Protein AF-A0A251S9E5-F1 (afdb_monomer_lite)

pLDDT: mean 74.68, std 18.47, range [28.56, 95.25]

InterPro domains:
  IPR004320 Protein BPS1, chloroplastic [PF03087] (1-185)

Structure (mmCIF, N/CA/C/O backbone):
data_AF-A0A251S9E5-F1
#
_entry.id   AF-A0A251S9E5-F1
#
loop_
_atom_site.group_PDB
_atom_site.id
_atom_site.type_symbol
_atom_site.label_atom_id
_atom_site.label_alt_id
_atom_site.label_comp_id
_atom_site.label_asym_id
_atom_site.label_entity_id
_atom_site.label_seq_id
_atom_site.pdbx_PDB_ins_code
_atom_site.Cartn_x
_atom_site.Cartn_y
_atom_site.Cartn_z
_atom_site.occupancy
_atom_site.B_iso_or_equiv
_atom_site.auth_seq_id
_atom_site.auth_comp_id
_atom_site.auth_asym_id
_atom_site.auth_atom_id
_atom_site.pdbx_PDB_model_num
ATOM 1 N N . MET A 1 1 ? -4.988 0.401 -6.131 1.00 86.69 1 MET A N 1
ATOM 2 C CA . MET A 1 1 ? -3.525 0.151 -6.129 1.00 86.69 1 MET A CA 1
ATOM 3 C C . MET A 1 1 ? -3.203 -1.125 -6.881 1.00 86.69 1 MET A C 1
ATOM 5 O O . MET A 1 1 ? -2.405 -1.043 -7.803 1.00 86.69 1 MET A O 1
ATOM 9 N N . LYS A 1 2 ? -3.894 -2.227 -6.557 1.00 90.69 2 LYS A N 1
ATOM 10 C CA . LYS A 1 2 ? -3.850 -3.520 -7.254 1.00 90.69 2 LYS A CA 1
ATOM 11 C C . LYS A 1 2 ? -3.784 -3.408 -8.780 1.00 90.69 2 LYS A C 1
ATOM 13 O O . LYS A 1 2 ? -2.836 -3.874 -9.394 1.00 90.69 2 LYS A O 1
ATOM 18 N N . GLU A 1 3 ? -4.720 -2.673 -9.378 1.00 94.00 3 GLU A N 1
ATOM 19 C CA . GLU A 1 3 ? -4.767 -2.510 -10.836 1.00 94.00 3 GLU A CA 1
ATOM 20 C C . GLU A 1 3 ? -3.492 -1.877 -11.422 1.00 94.00 3 GLU A C 1
ATOM 22 O O . GLU A 1 3 ? -2.889 -2.425 -12.338 1.00 94.00 3 GLU A O 1
ATOM 27 N N . ASN A 1 4 ? -2.997 -0.781 -10.834 1.00 93.44 4 ASN A N 1
ATOM 28 C CA . ASN A 1 4 ? -1.747 -0.150 -11.279 1.00 93.44 4 ASN A CA 1
ATOM 29 C C . ASN A 1 4 ? -0.529 -1.077 -11.116 1.00 93.44 4 ASN A C 1
ATOM 31 O O . ASN A 1 4 ? 0.386 -1.027 -11.934 1.00 93.44 4 ASN A O 1
ATOM 35 N N . VAL A 1 5 ? -0.515 -1.920 -10.075 1.00 93.38 5 VAL A N 1
ATOM 36 C CA . VAL A 1 5 ? 0.529 -2.937 -9.865 1.00 93.38 5 VAL A CA 1
ATOM 37 C C . VAL A 1 5 ? 0.469 -3.990 -10.974 1.00 93.38 5 VAL A C 1
ATOM 39 O O . VAL A 1 5 ? 1.489 -4.259 -11.606 1.00 93.38 5 VAL A O 1
ATOM 42 N N . LYS A 1 6 ? -0.716 -4.532 -11.278 1.00 94.81 6 LYS A N 1
ATOM 43 C CA . LYS A 1 6 ? -0.910 -5.554 -12.320 1.00 94.81 6 LYS A CA 1
ATOM 44 C C . LYS A 1 6 ? -0.603 -5.044 -13.724 1.00 94.81 6 LYS A C 1
ATOM 46 O O . LYS A 1 6 ? 0.053 -5.743 -14.497 1.00 94.81 6 LYS A O 1
ATOM 51 N N . ILE A 1 7 ? -1.018 -3.819 -14.045 1.00 95.25 7 ILE A N 1
ATOM 52 C CA . ILE A 1 7 ? -0.707 -3.176 -15.328 1.00 95.25 7 ILE A CA 1
ATOM 53 C C . ILE A 1 7 ? 0.812 -3.045 -15.499 1.00 95.25 7 ILE A C 1
ATOM 55 O O . ILE A 1 7 ? 1.350 -3.445 -16.535 1.00 95.25 7 ILE A O 1
ATOM 59 N N . LEU A 1 8 ? 1.516 -2.550 -14.474 1.00 94.81 8 LEU A N 1
ATOM 60 C CA . LEU A 1 8 ? 2.970 -2.407 -14.518 1.00 94.81 8 LEU A CA 1
ATOM 61 C C . LEU A 1 8 ? 3.675 -3.769 -14.617 1.00 94.81 8 LEU A C 1
ATOM 63 O O . LEU A 1 8 ? 4.554 -3.939 -15.459 1.00 94.81 8 LEU A O 1
ATOM 67 N N . GLN A 1 9 ? 3.259 -4.762 -13.824 1.00 94.38 9 GLN A N 1
ATOM 68 C CA . GLN A 1 9 ? 3.789 -6.127 -13.919 1.00 94.38 9 GLN A CA 1
ATOM 69 C C . GLN A 1 9 ? 3.610 -6.714 -15.325 1.00 94.38 9 GLN A C 1
ATOM 71 O O . GLN A 1 9 ? 4.539 -7.306 -15.871 1.00 94.38 9 GLN A O 1
ATOM 76 N N . SER A 1 10 ? 2.426 -6.554 -15.922 1.00 93.31 10 SER A N 1
ATOM 77 C CA . SER A 1 10 ? 2.123 -7.051 -17.267 1.00 93.31 10 SER A CA 1
ATOM 78 C C . SER A 1 10 ? 3.006 -6.400 -18.331 1.00 93.31 10 SER A C 1
ATOM 80 O O . SER A 1 10 ? 3.480 -7.086 -19.238 1.00 93.31 10 SER A O 1
ATOM 82 N N . ALA A 1 11 ? 3.255 -5.093 -18.220 1.00 92.81 11 ALA A N 1
ATOM 83 C CA . ALA A 1 11 ? 4.129 -4.370 -19.139 1.00 92.81 11 ALA A CA 1
ATOM 84 C C . ALA A 1 11 ? 5.587 -4.843 -19.039 1.00 92.81 11 ALA A C 1
ATOM 86 O O . ALA A 1 11 ? 6.207 -5.121 -20.065 1.00 92.81 11 ALA A O 1
ATOM 87 N N . LEU A 1 12 ? 6.098 -5.003 -17.813 1.00 92.06 12 LEU A N 1
ATOM 88 C CA . LEU A 1 12 ? 7.460 -5.476 -17.559 1.00 92.06 12 LEU A CA 1
ATOM 89 C C . LEU A 1 12 ? 7.655 -6.942 -17.994 1.00 92.06 12 LEU A C 1
ATOM 91 O O . LEU A 1 12 ? 8.654 -7.257 -18.633 1.00 92.06 12 LEU A O 1
ATOM 95 N N . ARG A 1 13 ? 6.693 -7.841 -17.721 1.00 91.31 13 ARG A N 1
ATOM 96 C CA . ARG A 1 13 ? 6.778 -9.266 -18.113 1.00 91.31 13 ARG A CA 1
ATOM 97 C C . ARG A 1 13 ? 6.760 -9.476 -19.621 1.00 91.31 13 ARG A C 1
ATOM 99 O O . ARG A 1 13 ? 7.468 -10.342 -20.120 1.00 91.31 13 ARG A O 1
ATOM 106 N N . ARG A 1 14 ? 5.936 -8.714 -20.346 1.00 89.38 14 ARG A N 1
ATOM 107 C CA . ARG A 1 14 ? 5.787 -8.874 -21.799 1.00 89.38 14 ARG A CA 1
ATOM 108 C C . ARG A 1 14 ? 6.954 -8.303 -22.599 1.00 89.38 14 ARG A C 1
ATOM 110 O O . ARG A 1 14 ? 6.922 -8.444 -23.815 1.00 89.38 14 ARG A O 1
ATOM 117 N N . LYS A 1 15 ? 7.929 -7.647 -21.948 1.00 80.25 15 LYS A N 1
ATOM 118 C CA . LYS A 1 15 ? 8.974 -6.860 -22.624 1.00 80.25 15 LYS A CA 1
ATOM 119 C C . LYS A 1 15 ? 8.349 -6.017 -23.742 1.00 80.25 15 LYS A C 1
ATOM 121 O O . LYS A 1 15 ? 8.767 -6.076 -24.895 1.00 80.25 15 LYS A O 1
ATOM 126 N N . ALA A 1 16 ? 7.253 -5.322 -23.404 1.00 74.62 16 ALA A N 1
ATOM 127 C CA . ALA A 1 16 ? 6.583 -4.435 -24.348 1.00 74.62 16 ALA A CA 1
ATOM 128 C C . ALA A 1 16 ? 7.591 -3.402 -24.871 1.00 74.62 16 ALA A C 1
ATOM 130 O O . ALA A 1 16 ? 8.632 -3.201 -24.249 1.00 74.62 16 ALA A O 1
ATOM 131 N N . SER A 1 17 ? 7.281 -2.732 -25.984 1.00 78.31 17 SER A N 1
ATOM 132 C CA . SER A 1 17 ? 8.174 -1.696 -26.511 1.00 78.31 17 SER A CA 1
ATOM 133 C C . SER A 1 17 ? 8.601 -0.723 -25.408 1.00 78.31 17 SER A C 1
ATOM 135 O O . SER A 1 17 ? 7.775 -0.371 -24.556 1.00 78.31 17 SER A O 1
ATOM 137 N N . ASP A 1 18 ? 9.858 -0.274 -25.442 1.00 79.81 18 ASP A N 1
ATOM 138 C CA . ASP A 1 18 ? 10.439 0.613 -24.422 1.00 79.81 18 ASP A CA 1
ATOM 139 C C . ASP A 1 18 ? 9.499 1.786 -24.104 1.00 79.81 18 ASP A C 1
ATOM 141 O O . ASP A 1 18 ? 9.200 2.077 -22.949 1.00 79.81 18 ASP A O 1
ATOM 145 N N . LEU A 1 19 ? 8.892 2.373 -25.138 1.00 84.12 19 LEU A N 1
ATOM 146 C CA . LEU A 1 19 ? 7.937 3.479 -25.037 1.00 84.12 19 LEU A CA 1
ATOM 147 C C . LEU A 1 19 ? 6.663 3.126 -24.238 1.00 84.12 19 LEU A C 1
ATOM 149 O O . LEU A 1 19 ? 6.147 3.942 -23.470 1.00 84.12 19 LEU A O 1
ATOM 153 N N . THR A 1 20 ? 6.160 1.899 -24.386 1.00 87.06 20 THR A N 1
ATOM 154 C CA . THR A 1 20 ? 5.014 1.391 -23.617 1.00 87.06 20 THR A CA 1
ATOM 155 C C . THR A 1 20 ? 5.398 1.153 -22.160 1.00 87.06 20 THR A C 1
ATOM 157 O O . THR A 1 20 ? 4.633 1.507 -21.262 1.00 87.06 20 THR A O 1
ATOM 160 N N . VAL A 1 21 ? 6.577 0.578 -21.913 1.00 88.00 21 VAL A N 1
ATOM 161 C CA . VAL A 1 21 ? 7.082 0.309 -20.560 1.00 88.00 21 VAL A CA 1
ATOM 162 C C . VAL A 1 21 ? 7.303 1.615 -19.796 1.00 88.00 21 VAL A C 1
ATOM 164 O O . VAL A 1 21 ? 6.778 1.751 -18.689 1.00 88.00 21 VAL A O 1
ATOM 167 N N . VAL A 1 22 ? 7.956 2.610 -20.412 1.00 89.69 22 VAL A N 1
ATOM 168 C CA . VAL A 1 22 ? 8.130 3.959 -19.842 1.00 89.69 22 VAL A CA 1
ATOM 169 C C . VAL A 1 22 ? 6.785 4.534 -19.423 1.00 89.69 22 VAL A C 1
ATOM 171 O O . VAL A 1 22 ? 6.617 4.904 -18.263 1.00 89.69 22 VAL A O 1
ATOM 174 N N . LYS A 1 23 ? 5.790 4.527 -20.321 1.00 92.88 23 LYS A N 1
ATOM 175 C CA . LYS A 1 23 ? 4.452 5.062 -20.035 1.00 92.88 23 LYS A CA 1
ATOM 176 C C . LYS A 1 23 ? 3.817 4.418 -18.797 1.00 92.88 23 LYS A C 1
ATOM 178 O O . LYS A 1 23 ? 3.232 5.129 -17.978 1.00 92.88 23 LYS A O 1
ATOM 183 N N . GLN A 1 24 ? 3.932 3.098 -18.640 1.00 94.31 24 GLN A N 1
ATOM 184 C CA . GLN A 1 24 ? 3.361 2.394 -17.486 1.00 94.31 24 GLN A CA 1
ATOM 185 C C . GLN A 1 24 ? 4.137 2.657 -16.192 1.00 94.31 24 GLN A C 1
ATOM 187 O O . GLN A 1 24 ? 3.520 2.840 -15.140 1.00 94.31 24 GLN A O 1
ATOM 192 N N . ILE A 1 25 ? 5.468 2.757 -16.257 1.00 92.50 25 ILE A N 1
ATOM 193 C CA . ILE A 1 25 ? 6.288 3.158 -15.107 1.00 92.50 25 ILE A CA 1
ATOM 194 C C . ILE A 1 25 ? 5.914 4.583 -14.672 1.00 92.50 25 ILE A C 1
ATOM 196 O O . ILE A 1 25 ? 5.649 4.819 -13.491 1.00 92.50 25 ILE A O 1
ATOM 200 N N . THR A 1 26 ? 5.815 5.533 -15.608 1.00 93.44 26 THR A N 1
ATOM 201 C CA . THR A 1 26 ? 5.407 6.914 -15.316 1.00 93.44 26 THR A CA 1
ATOM 202 C C . THR A 1 26 ? 4.012 6.963 -14.687 1.00 93.44 26 THR A C 1
ATOM 204 O O . THR A 1 26 ? 3.815 7.647 -13.679 1.00 93.44 26 THR A O 1
ATOM 207 N N . ALA A 1 27 ? 3.045 6.213 -15.228 1.00 95.19 27 ALA A N 1
ATOM 208 C CA . ALA A 1 27 ? 1.689 6.140 -14.684 1.00 95.19 27 ALA A CA 1
ATOM 209 C C . ALA A 1 27 ? 1.676 5.621 -13.235 1.00 95.19 27 ALA A C 1
ATOM 211 O O . ALA A 1 27 ? 1.060 6.245 -12.363 1.00 95.19 27 ALA A O 1
ATOM 212 N N . TYR A 1 28 ? 2.414 4.542 -12.952 1.00 94.44 28 TYR A N 1
ATOM 213 C CA . TYR A 1 28 ? 2.558 3.999 -11.601 1.00 94.44 28 TYR A CA 1
ATOM 214 C C . TYR A 1 28 ? 3.166 5.024 -10.631 1.00 94.44 28 TYR A C 1
ATOM 216 O O . TYR A 1 28 ? 2.630 5.250 -9.543 1.00 94.44 28 TYR A O 1
ATOM 224 N N . LEU A 1 29 ? 4.239 5.711 -11.031 1.00 92.62 29 LEU A N 1
ATOM 225 C CA . LEU A 1 29 ? 4.892 6.731 -10.206 1.00 92.62 29 LEU A CA 1
ATOM 226 C C . LEU A 1 29 ? 3.972 7.927 -9.918 1.00 92.62 29 LEU A C 1
ATOM 228 O O . LEU A 1 29 ? 3.918 8.411 -8.783 1.00 92.62 29 LEU A O 1
ATOM 232 N N . CYS A 1 30 ? 3.215 8.396 -10.911 1.00 93.62 30 CYS A N 1
ATOM 233 C CA . CYS A 1 30 ? 2.210 9.446 -10.732 1.00 93.62 30 CYS A CA 1
ATOM 234 C C . CYS A 1 30 ? 1.111 9.009 -9.755 1.00 93.62 30 CYS A C 1
ATOM 236 O O . CYS A 1 30 ? 0.752 9.755 -8.839 1.00 93.62 30 CYS A O 1
ATOM 238 N N . PHE A 1 31 ? 0.626 7.775 -9.892 1.00 93.62 31 PHE A N 1
ATOM 239 C CA . PHE A 1 31 ? -0.341 7.191 -8.970 1.00 93.62 31 PHE A CA 1
ATOM 240 C C . PHE A 1 31 ? 0.203 7.123 -7.533 1.00 93.62 31 PHE A C 1
ATOM 242 O O . PHE A 1 31 ? -0.470 7.554 -6.592 1.00 93.62 31 PHE A O 1
ATOM 249 N N . ARG A 1 32 ? 1.449 6.671 -7.347 1.00 91.69 32 ARG A N 1
ATOM 250 C CA . ARG A 1 32 ? 2.113 6.630 -6.034 1.00 91.69 32 ARG A CA 1
ATOM 251 C C . ARG A 1 32 ? 2.277 8.018 -5.421 1.00 91.69 32 ARG A C 1
ATOM 253 O O . ARG A 1 32 ? 1.995 8.195 -4.235 1.00 91.69 32 ARG A O 1
ATOM 260 N N . LYS A 1 33 ? 2.645 9.030 -6.212 1.00 90.50 33 LYS A N 1
ATOM 261 C CA . LYS A 1 33 ? 2.679 10.434 -5.757 1.00 90.50 33 LYS A CA 1
ATOM 262 C C . LYS A 1 33 ? 1.306 10.902 -5.264 1.00 90.50 33 LYS A C 1
ATOM 264 O O . LYS A 1 33 ? 1.233 11.537 -4.210 1.00 90.50 33 LYS A O 1
ATOM 269 N N . LYS A 1 34 ? 0.228 10.547 -5.972 1.00 92.00 34 LYS A N 1
ATOM 270 C CA . LYS A 1 34 ? -1.150 10.880 -5.579 1.00 92.00 34 LYS A CA 1
ATOM 271 C C . LYS A 1 34 ? -1.536 10.224 -4.250 1.00 92.00 34 LYS A C 1
ATOM 273 O O . LYS A 1 34 ? -2.021 10.922 -3.365 1.00 92.00 34 LYS A O 1
ATOM 278 N N . ILE A 1 35 ? -1.231 8.935 -4.060 1.00 90.06 35 ILE A N 1
ATOM 279 C CA . ILE A 1 35 ? -1.421 8.247 -2.767 1.00 90.06 35 ILE A CA 1
ATOM 280 C C . ILE A 1 35 ? -0.686 8.986 -1.644 1.00 90.06 35 ILE A C 1
ATOM 282 O O . ILE A 1 35 ? -1.289 9.316 -0.625 1.00 90.06 35 ILE A O 1
ATOM 286 N N . LYS A 1 36 ? 0.603 9.296 -1.829 1.00 87.94 36 LYS A N 1
ATOM 287 C CA . LYS A 1 36 ? 1.398 9.999 -0.807 1.00 87.94 36 LYS A CA 1
ATOM 288 C C . LYS A 1 36 ? 0.816 11.373 -0.468 1.00 87.94 36 LYS A C 1
ATOM 290 O O . LYS A 1 36 ? 0.859 11.782 0.689 1.00 87.94 36 LYS A O 1
ATOM 295 N N . SER A 1 37 ? 0.275 12.090 -1.453 1.00 88.69 37 SER A N 1
ATOM 296 C CA . SER A 1 37 ? -0.403 13.373 -1.238 1.00 88.69 37 SER A CA 1
ATOM 297 C C . SER A 1 37 ? -1.677 13.214 -0.404 1.00 88.69 37 SER A C 1
ATOM 299 O O . SER A 1 37 ? -1.831 13.929 0.585 1.00 88.69 37 SER A O 1
ATOM 301 N N . ILE A 1 38 ? -2.521 12.227 -0.724 1.00 89.75 38 ILE A N 1
ATOM 302 C CA . ILE A 1 38 ? -3.730 11.913 0.053 1.00 89.75 38 ILE A CA 1
ATOM 303 C C . ILE A 1 38 ? -3.356 11.607 1.506 1.00 89.75 38 ILE A C 1
ATOM 305 O O . ILE A 1 38 ? -3.892 12.223 2.421 1.00 89.75 38 ILE A O 1
ATOM 309 N N . ILE A 1 39 ? -2.371 10.734 1.734 1.00 87.06 39 ILE A N 1
ATOM 310 C CA . ILE A 1 39 ? -1.946 10.355 3.091 1.00 87.06 39 ILE A CA 1
ATOM 311 C C . ILE A 1 39 ? -1.408 11.558 3.874 1.00 87.06 39 ILE A C 1
ATOM 313 O O . ILE A 1 39 ? -1.710 11.714 5.057 1.00 87.06 39 ILE A O 1
ATOM 317 N N . LYS A 1 40 ? -0.649 12.451 3.227 1.00 86.38 40 LYS A N 1
ATOM 318 C CA . LYS A 1 40 ? -0.220 13.715 3.846 1.00 86.38 40 LYS A CA 1
ATOM 319 C C . LYS A 1 40 ? -1.415 14.588 4.236 1.00 86.38 40 LYS A C 1
ATOM 321 O O . LYS A 1 40 ? -1.391 15.165 5.320 1.00 86.38 40 LYS A O 1
ATOM 326 N N . GLY A 1 41 ? -2.450 14.643 3.398 1.00 85.50 41 GLY A N 1
ATOM 327 C CA . GLY A 1 41 ? -3.706 15.342 3.679 1.00 85.50 41 GLY A CA 1
ATOM 328 C C . GLY A 1 41 ? -4.500 14.751 4.848 1.00 85.50 41 GLY A C 1
ATOM 329 O O . GLY A 1 41 ? -5.233 15.480 5.503 1.00 85.50 41 GLY A O 1
ATOM 330 N N . LEU A 1 42 ? -4.304 13.469 5.174 1.00 83.88 42 LEU A N 1
ATOM 331 C CA . LEU A 1 42 ? -4.926 12.809 6.331 1.00 83.88 42 LEU A CA 1
ATOM 332 C C . LEU A 1 42 ? -4.175 13.055 7.653 1.00 83.88 42 LEU A C 1
ATOM 334 O O . LEU A 1 42 ? -4.686 12.730 8.723 1.00 83.88 42 LEU A O 1
ATOM 338 N N . ARG A 1 43 ? -2.979 13.661 7.627 1.00 77.38 43 ARG A N 1
ATOM 339 C CA . ARG A 1 43 ? -2.189 13.963 8.837 1.00 77.38 43 ARG A CA 1
ATOM 340 C C . ARG A 1 43 ? -2.954 14.774 9.906 1.00 77.38 43 ARG A C 1
ATOM 342 O O . ARG A 1 43 ? -2.775 14.442 11.078 1.00 77.38 43 ARG A O 1
ATOM 349 N N . PRO A 1 44 ? -3.791 15.779 9.575 1.00 78.88 44 PRO A N 1
ATOM 350 C CA . PRO A 1 44 ? -4.565 16.528 10.570 1.00 78.88 44 PRO A CA 1
ATOM 351 C C . PRO A 1 44 ? -5.549 15.658 11.366 1.00 78.88 44 PRO A C 1
ATOM 353 O O . PRO A 1 44 ? -5.773 15.914 12.547 1.00 78.88 44 PRO A O 1
ATOM 356 N N . LEU A 1 45 ? -6.071 14.579 10.768 1.00 69.56 45 LEU A N 1
ATOM 357 C CA . LEU A 1 45 ? -7.009 13.659 11.427 1.00 69.56 45 LEU A CA 1
ATOM 358 C C . LEU A 1 45 ? -6.362 12.898 12.592 1.00 69.56 45 LEU A C 1
ATOM 360 O O . LEU A 1 45 ? -7.043 12.469 13.518 1.00 69.56 45 LEU A O 1
ATOM 364 N N . ARG A 1 46 ? -5.030 12.802 12.606 1.00 66.00 46 ARG A N 1
ATOM 365 C CA . ARG A 1 46 ? -4.261 12.174 13.686 1.00 66.00 46 ARG A CA 1
ATOM 366 C C . ARG A 1 46 ? -4.384 12.924 15.022 1.00 66.00 46 ARG A C 1
ATOM 368 O O . ARG A 1 46 ? -4.122 12.345 16.068 1.00 66.00 46 ARG A O 1
ATOM 375 N N . GLY A 1 47 ? -4.784 14.200 15.001 1.00 62.44 47 GLY A N 1
ATOM 376 C CA . GLY A 1 47 ? -5.064 14.987 16.207 1.00 62.44 47 GLY A CA 1
ATOM 377 C C . GLY A 1 47 ? -6.443 14.728 16.827 1.00 62.44 47 GLY A C 1
ATOM 378 O O . GLY A 1 47 ? -6.645 15.060 17.992 1.00 62.44 47 GLY A O 1
ATOM 379 N N . ILE A 1 48 ? -7.378 14.127 16.079 1.00 64.38 48 ILE A N 1
ATOM 380 C CA . ILE A 1 48 ? -8.761 13.878 16.527 1.00 64.38 48 ILE A CA 1
ATOM 381 C C . ILE A 1 48 ? -8.813 12.733 17.550 1.00 64.38 48 ILE A C 1
ATOM 383 O O . ILE A 1 48 ? -9.615 12.766 18.478 1.00 64.38 48 ILE A O 1
ATOM 387 N N . GLU A 1 49 ? -7.891 11.776 17.453 1.00 58.50 49 GLU A N 1
ATOM 388 C CA . GLU A 1 49 ? -7.782 10.626 18.359 1.00 58.50 49 GLU A CA 1
ATOM 389 C C . GLU A 1 49 ? -7.611 11.030 19.835 1.00 58.50 49 GLU A C 1
ATOM 391 O O . GLU A 1 49 ? -8.177 10.394 20.719 1.00 58.50 49 GLU A O 1
ATOM 396 N N . LYS A 1 50 ? -6.922 12.148 20.109 1.00 59.09 50 LYS A N 1
ATOM 397 C CA . LYS A 1 50 ? -6.740 12.673 21.475 1.00 59.09 50 LYS A CA 1
ATOM 398 C C . LYS A 1 50 ? -8.024 13.222 22.105 1.00 59.09 50 LYS A C 1
ATOM 400 O O . LYS A 1 50 ? -8.059 13.422 23.312 1.00 59.09 50 LYS A O 1
ATOM 405 N N . LYS A 1 51 ? -9.052 13.515 21.302 1.00 57.41 51 LYS A N 1
ATOM 406 C CA . LYS A 1 51 ? -10.327 14.067 21.787 1.00 57.41 51 LYS A CA 1
ATOM 407 C C . LYS A 1 51 ? -11.340 12.979 22.141 1.00 57.41 51 LYS A C 1
ATOM 409 O O . LYS A 1 51 ? -12.201 13.219 22.975 1.00 57.41 51 LYS A O 1
ATOM 414 N N . MET A 1 52 ? -11.222 11.790 21.544 1.00 54.62 52 MET A N 1
ATOM 415 C CA . MET A 1 52 ? -12.155 10.680 21.776 1.00 54.62 52 MET A CA 1
ATOM 416 C C . MET A 1 52 ? -11.998 10.065 23.178 1.00 54.62 52 MET A C 1
ATOM 418 O O . MET A 1 52 ? -12.957 9.538 23.727 1.00 54.62 52 MET A O 1
ATOM 422 N N . SER A 1 53 ? -10.812 10.167 23.790 1.00 52.84 53 SER A N 1
ATOM 423 C CA . SER A 1 53 ? -10.516 9.600 25.115 1.00 52.84 53 SER A CA 1
ATOM 424 C C . SER A 1 53 ? -11.048 10.421 26.301 1.00 52.84 53 SER A C 1
ATOM 426 O O . SER A 1 53 ? -10.688 10.125 27.435 1.00 52.84 53 SER A O 1
ATOM 428 N N . LEU A 1 54 ? -11.828 11.483 26.063 1.00 52.69 54 LEU A N 1
ATOM 429 C CA . LEU A 1 54 ? -12.204 12.475 27.084 1.00 52.69 54 LEU A CA 1
ATOM 430 C C . LEU A 1 54 ? -13.688 12.467 27.472 1.00 52.69 54 LEU A C 1
ATOM 432 O O . LEU A 1 54 ? -14.105 13.310 28.262 1.00 52.69 54 LEU A O 1
ATOM 436 N N . TYR A 1 55 ? -14.493 11.534 26.965 1.00 56.16 55 TYR A N 1
ATOM 437 C CA . TYR A 1 55 ? -15.879 11.413 27.416 1.00 56.16 55 TYR A CA 1
ATOM 438 C C . TYR A 1 55 ? -15.921 10.716 28.782 1.00 56.16 55 TYR A C 1
ATOM 440 O O . TYR A 1 55 ? -16.028 9.496 28.874 1.00 56.16 55 TYR A O 1
ATOM 448 N N . SER A 1 56 ? -15.795 11.499 29.858 1.00 54.62 56 SER A N 1
ATOM 449 C CA . SER A 1 56 ? -16.117 11.043 31.209 1.00 54.62 56 SER A CA 1
ATOM 450 C C . SER A 1 56 ? -17.636 11.018 31.355 1.00 54.62 56 SER A C 1
ATOM 452 O O . SER A 1 56 ? -18.272 12.050 31.576 1.00 54.62 56 SER A O 1
ATOM 454 N N . PHE A 1 57 ? -18.224 9.840 31.193 1.00 60.06 57 PHE A N 1
ATOM 455 C CA . PHE A 1 57 ? -19.632 9.607 31.483 1.00 60.06 57 PHE A CA 1
ATOM 456 C C . PHE A 1 57 ? -19.813 9.558 33.006 1.00 60.06 57 PHE A C 1
ATOM 458 O O . PHE A 1 57 ? -19.703 8.502 33.622 1.00 60.06 57 PHE A O 1
ATOM 465 N N . SER A 1 58 ? -20.000 10.722 33.626 1.00 52.47 58 SER A N 1
ATOM 466 C CA . SER A 1 58 ? -20.479 10.806 35.006 1.00 52.47 58 SER A CA 1
ATOM 467 C C . SER A 1 58 ? -21.999 10.686 34.966 1.00 52.47 58 SER A C 1
ATOM 469 O O . SER A 1 58 ? -22.628 11.473 34.265 1.00 52.47 58 SER A O 1
ATOM 471 N N . ASP A 1 59 ? -22.553 9.732 35.716 1.00 61.09 59 ASP A N 1
ATOM 472 C CA . ASP A 1 59 ? -24.000 9.492 35.872 1.00 61.09 59 ASP A CA 1
ATOM 473 C C . ASP A 1 59 ? -24.702 8.844 34.658 1.00 61.09 59 ASP A C 1
ATOM 475 O O . ASP A 1 59 ? -25.670 9.361 34.107 1.00 61.09 59 ASP A O 1
ATOM 479 N N . VAL A 1 60 ? -24.179 7.703 34.192 1.00 65.25 60 VAL A N 1
ATOM 480 C CA . VAL A 1 60 ? -24.741 6.945 33.061 1.00 65.25 60 VAL A CA 1
ATOM 481 C C . VAL A 1 60 ? -24.955 5.484 33.457 1.00 65.25 60 VAL A C 1
ATOM 483 O O . VAL A 1 60 ? -24.133 4.907 34.168 1.00 65.25 60 VAL A O 1
ATOM 486 N N . ASP A 1 61 ? -26.060 4.901 32.984 1.00 79.81 61 ASP A N 1
ATOM 487 C CA . ASP A 1 61 ? -26.432 3.500 33.195 1.00 79.81 61 ASP A CA 1
ATOM 488 C C . ASP A 1 61 ? -25.262 2.527 32.930 1.00 79.81 61 ASP A C 1
ATOM 490 O O . ASP A 1 61 ? -24.479 2.699 31.989 1.00 79.81 61 ASP A O 1
ATOM 494 N N . HIS A 1 62 ? -25.143 1.488 33.764 1.00 78.94 62 HIS A N 1
ATOM 495 C CA . HIS A 1 62 ? -24.025 0.544 33.715 1.00 78.94 62 HIS A CA 1
ATOM 496 C C . HIS A 1 62 ? -23.919 -0.178 32.361 1.00 78.94 62 HIS A C 1
ATOM 498 O O . HIS A 1 62 ? -22.810 -0.375 31.858 1.00 78.94 62 HIS A O 1
ATOM 504 N N . HIS A 1 63 ? -25.045 -0.509 31.721 1.00 76.75 63 HIS A N 1
ATOM 505 C CA . HIS A 1 63 ? -25.043 -1.127 30.396 1.00 76.75 63 HIS A CA 1
ATOM 506 C C . HIS A 1 63 ? -24.575 -0.145 29.322 1.00 76.75 63 HIS A C 1
ATOM 508 O O . HIS A 1 63 ? -23.796 -0.519 28.442 1.00 76.75 63 HIS A O 1
ATOM 514 N N . VAL A 1 64 ? -24.975 1.124 29.412 1.00 77.50 64 VAL A N 1
ATOM 515 C CA . VAL A 1 64 ? -24.516 2.173 28.488 1.00 77.50 64 VAL A CA 1
ATOM 516 C C . VAL A 1 64 ? -23.010 2.421 28.636 1.00 77.50 64 VAL A C 1
ATOM 518 O O . VAL A 1 64 ? -22.311 2.562 27.629 1.00 77.50 64 VAL A O 1
ATOM 521 N N . LEU A 1 65 ? -22.479 2.390 29.863 1.00 80.38 65 LEU A N 1
ATOM 522 C CA . LEU A 1 65 ? -21.037 2.457 30.122 1.00 80.38 65 LEU A CA 1
ATOM 523 C C . LEU A 1 65 ? -20.282 1.280 29.488 1.00 80.38 65 LEU A C 1
ATOM 525 O O . LEU A 1 65 ? -19.291 1.503 28.789 1.00 80.38 65 LEU A O 1
ATOM 529 N N . MET A 1 66 ? -20.759 0.044 29.673 1.00 78.38 66 MET A N 1
ATOM 530 C CA . MET A 1 66 ? -20.143 -1.147 29.070 1.00 78.38 66 MET A CA 1
ATOM 531 C C . MET A 1 66 ? -20.156 -1.089 27.537 1.00 78.38 66 MET A C 1
ATOM 533 O O . MET A 1 66 ? -19.137 -1.340 26.892 1.00 78.38 66 MET A O 1
ATOM 537 N N . VAL A 1 67 ? -21.287 -0.709 26.937 1.00 79.06 67 VAL A N 1
ATOM 538 C CA . VAL A 1 67 ? -21.411 -0.551 25.481 1.00 79.06 67 VAL A CA 1
ATOM 539 C C . VAL A 1 67 ? -20.447 0.529 24.982 1.00 79.06 67 VAL A C 1
ATOM 541 O O . VAL A 1 67 ? -19.714 0.299 24.021 1.00 79.06 67 VAL A O 1
ATOM 544 N N . SER A 1 68 ? -20.365 1.675 25.664 1.00 77.25 68 SER A N 1
ATOM 545 C CA . SER A 1 68 ? -19.431 2.747 25.309 1.00 77.25 68 SER A CA 1
ATOM 546 C C . SER A 1 68 ? -17.963 2.307 25.381 1.00 77.25 68 SER A C 1
ATOM 548 O O . SER A 1 68 ? -17.171 2.705 24.525 1.00 77.25 68 SER A O 1
ATOM 550 N N . GLN A 1 69 ? -17.583 1.489 26.368 1.00 79.94 69 GLN A N 1
ATOM 551 C CA . GLN A 1 69 ? -16.229 0.934 26.473 1.00 79.94 69 GLN A CA 1
ATOM 552 C C . GLN A 1 69 ? -15.905 0.023 25.285 1.00 79.94 69 GLN A C 1
ATOM 554 O O . GLN A 1 69 ? -14.896 0.236 24.613 1.00 79.94 69 GLN A O 1
ATOM 559 N N . VAL A 1 70 ? -16.797 -0.919 24.960 1.00 78.12 70 VAL A N 1
ATOM 560 C CA . VAL A 1 70 ? -16.628 -1.831 23.816 1.00 78.12 70 VAL A CA 1
ATOM 561 C C . VAL A 1 70 ? -16.533 -1.056 22.499 1.00 78.12 70 VAL A C 1
ATOM 563 O O . VAL A 1 70 ? -15.647 -1.318 21.685 1.00 78.12 70 VAL A O 1
ATOM 566 N N . LEU A 1 71 ? -17.393 -0.055 22.284 1.00 78.00 71 LEU A N 1
ATOM 567 C CA . LEU A 1 71 ? -17.303 0.828 21.114 1.00 78.00 71 LEU A CA 1
ATOM 568 C C . LEU A 1 71 ? -15.982 1.611 21.080 1.00 78.00 71 LEU A C 1
ATOM 570 O O . LEU A 1 71 ? -15.409 1.799 20.005 1.00 78.00 71 LEU A O 1
ATOM 574 N N . GLY A 1 72 ? -15.479 2.042 22.238 1.00 79.19 72 GLY A N 1
ATOM 575 C CA . GLY A 1 72 ? -14.172 2.680 22.377 1.00 79.19 72 GLY A CA 1
ATOM 576 C C . GLY A 1 72 ? -13.024 1.770 21.936 1.00 79.19 72 GLY A C 1
ATOM 577 O O . GLY A 1 72 ? -12.197 2.181 21.120 1.00 79.19 72 GLY A O 1
ATOM 578 N N . GLU A 1 73 ? -13.003 0.523 22.405 1.00 79.00 73 GLU A N 1
ATOM 579 C CA . GLU A 1 73 ? -12.001 -0.480 22.021 1.00 79.00 73 GLU A CA 1
ATOM 580 C C . GLU A 1 73 ? -12.057 -0.808 20.526 1.00 79.00 73 GLU A C 1
ATOM 582 O O . GLU A 1 73 ? -11.032 -0.811 19.839 1.00 79.00 73 GLU A O 1
ATOM 587 N N . VAL A 1 74 ? -13.262 -1.015 19.992 1.00 78.00 74 VAL A N 1
ATOM 588 C CA . VAL A 1 74 ? -13.486 -1.268 18.565 1.00 78.00 74 VAL A CA 1
ATOM 589 C C . VAL A 1 74 ? -12.992 -0.097 17.712 1.00 78.00 74 VAL A C 1
ATOM 591 O O . VAL A 1 74 ? -12.325 -0.306 16.691 1.00 78.00 74 VAL A O 1
ATOM 594 N N . ASN A 1 75 ? -13.257 1.140 18.137 1.00 77.44 75 ASN A N 1
ATOM 595 C CA . ASN A 1 75 ? -12.757 2.337 17.467 1.00 77.44 75 ASN A CA 1
ATOM 596 C C . ASN A 1 75 ? -11.228 2.423 17.531 1.00 77.44 75 ASN A C 1
ATOM 598 O O . ASN A 1 75 ? -10.600 2.714 16.512 1.00 77.44 75 ASN A O 1
ATOM 602 N N . ALA A 1 76 ? -10.615 2.127 18.680 1.00 78.06 76 ALA A N 1
ATOM 603 C CA . ALA A 1 76 ? -9.162 2.122 18.836 1.00 78.06 76 ALA A CA 1
ATOM 604 C C . ALA A 1 76 ? -8.488 1.078 17.926 1.00 78.06 76 ALA A C 1
ATOM 606 O O . ALA A 1 76 ? -7.517 1.392 17.231 1.00 78.06 76 ALA A O 1
ATOM 607 N N . LEU A 1 77 ? -9.037 -0.140 17.856 1.00 77.31 77 LEU A N 1
ATOM 608 C CA . LEU A 1 77 ? -8.572 -1.192 16.946 1.00 77.31 77 LEU A CA 1
ATOM 609 C C . LEU A 1 77 ? -8.707 -0.769 15.480 1.00 77.31 77 LEU A C 1
ATOM 611 O O . LEU A 1 77 ? -7.761 -0.903 14.702 1.00 77.31 77 LEU A O 1
ATOM 615 N N . THR A 1 78 ? -9.853 -0.194 15.116 1.00 78.69 78 THR A N 1
ATOM 616 C CA . THR A 1 78 ? -10.117 0.300 13.759 1.00 78.69 78 THR A CA 1
ATOM 617 C C . THR A 1 78 ? -9.132 1.408 13.373 1.00 78.69 78 THR A C 1
ATOM 619 O O . THR A 1 78 ? -8.525 1.359 12.302 1.00 78.69 78 THR A O 1
ATOM 622 N N . MET A 1 79 ? -8.892 2.381 14.260 1.00 77.25 79 MET A N 1
ATOM 623 C CA . MET A 1 79 ? -7.897 3.440 14.051 1.00 77.25 79 MET A CA 1
ATOM 624 C C . MET A 1 79 ? -6.479 2.879 13.905 1.00 77.25 79 MET A C 1
ATOM 626 O O . MET A 1 79 ? -5.729 3.331 13.037 1.00 77.25 79 MET A O 1
ATOM 630 N N . SER A 1 80 ? -6.107 1.893 14.725 1.00 77.81 80 SER A N 1
ATOM 631 C CA . SER A 1 80 ? -4.811 1.212 14.639 1.00 77.81 80 SER A CA 1
ATOM 632 C C . SER A 1 80 ? -4.618 0.528 13.282 1.00 77.81 80 SER A C 1
ATOM 634 O O . SER A 1 80 ? -3.580 0.698 12.639 1.00 77.81 80 SER A O 1
ATOM 636 N N . LEU A 1 81 ? -5.646 -0.159 12.777 1.00 78.81 81 LEU A N 1
ATOM 637 C CA . LEU A 1 81 ? -5.607 -0.785 11.457 1.00 78.81 81 LEU A CA 1
ATOM 638 C C . LEU A 1 81 ? -5.429 0.250 10.339 1.00 78.81 81 LEU A C 1
ATOM 640 O O . LEU A 1 81 ? -4.536 0.105 9.500 1.00 78.81 81 LEU A O 1
ATOM 644 N N . PHE A 1 82 ? -6.220 1.328 10.353 1.00 79.12 82 PHE A N 1
ATOM 645 C CA . PHE A 1 82 ? -6.073 2.408 9.376 1.00 79.12 82 PHE A CA 1
ATOM 646 C C . PHE A 1 82 ? -4.678 3.035 9.423 1.00 79.12 82 PHE A C 1
ATOM 648 O O . PHE A 1 82 ? -4.095 3.298 8.373 1.00 79.12 82 PHE A 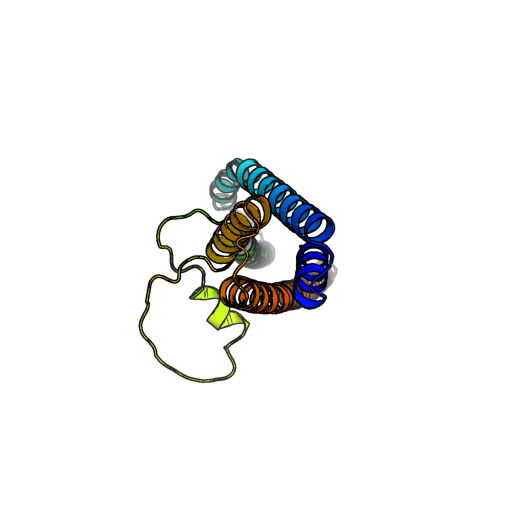O 1
ATOM 655 N N . LYS A 1 83 ? -4.096 3.235 10.611 1.00 79.12 83 LYS A N 1
ATOM 656 C CA . LYS A 1 83 ? -2.714 3.720 10.748 1.00 79.12 83 LYS A CA 1
ATOM 657 C C . LYS A 1 83 ? -1.707 2.774 10.110 1.00 79.12 83 LYS A C 1
ATOM 659 O O . LYS A 1 83 ? -0.809 3.255 9.425 1.00 79.12 83 LYS A O 1
ATOM 664 N N . THR A 1 84 ? -1.855 1.467 10.310 1.00 78.25 84 THR A N 1
ATOM 665 C CA . THR A 1 84 ? -0.974 0.455 9.713 1.00 78.25 84 THR A CA 1
ATOM 666 C C . THR A 1 84 ? -1.052 0.492 8.187 1.00 78.25 84 THR A C 1
ATOM 668 O O . THR A 1 84 ? -0.019 0.603 7.527 1.00 78.25 84 THR A O 1
ATOM 671 N N . ILE A 1 85 ? -2.262 0.519 7.619 1.00 81.00 85 ILE A N 1
ATOM 672 C CA . ILE A 1 85 ? -2.477 0.608 6.165 1.00 81.00 85 ILE A CA 1
ATOM 673 C C . ILE A 1 85 ? -1.897 1.913 5.606 1.00 81.00 85 ILE A C 1
ATOM 675 O O . ILE A 1 85 ? -1.138 1.908 4.637 1.00 81.00 85 ILE A O 1
ATOM 679 N N . LEU A 1 86 ? -2.213 3.053 6.226 1.00 81.69 86 LEU A N 1
ATOM 680 C CA . LEU A 1 86 ? -1.694 4.351 5.796 1.00 81.69 86 LEU A CA 1
ATOM 681 C C . LEU A 1 86 ? -0.167 4.414 5.922 1.00 81.69 86 LEU A C 1
ATOM 683 O O . LEU A 1 86 ? 0.490 4.974 5.047 1.00 81.69 86 LEU A O 1
ATOM 687 N N . GLY A 1 87 ? 0.403 3.823 6.973 1.00 79.00 87 GLY A N 1
ATOM 688 C CA . GLY A 1 87 ? 1.845 3.708 7.183 1.00 79.00 87 GLY A CA 1
ATOM 689 C C . GLY A 1 87 ? 2.526 2.933 6.058 1.00 79.00 87 GLY A C 1
ATOM 690 O O . GLY A 1 87 ? 3.437 3.468 5.422 1.00 79.00 87 GLY A O 1
ATOM 691 N N . PHE A 1 88 ? 2.015 1.737 5.756 1.00 80.62 88 PHE A N 1
ATOM 692 C CA . PHE A 1 88 ? 2.468 0.894 4.647 1.00 80.62 88 PHE A CA 1
ATOM 693 C C . PHE A 1 88 ? 2.460 1.661 3.312 1.00 80.62 88 PHE A C 1
ATOM 695 O O . PHE A 1 88 ? 3.453 1.701 2.580 1.00 80.62 88 PHE A O 1
ATOM 702 N N . LEU A 1 89 ? 1.366 2.372 3.023 1.00 82.44 89 LEU A N 1
ATOM 703 C CA . LEU A 1 89 ? 1.198 3.107 1.770 1.00 82.44 89 LEU A CA 1
ATOM 704 C C . LEU A 1 89 ? 2.043 4.393 1.674 1.00 82.44 89 LEU A C 1
ATOM 706 O O . LEU A 1 89 ? 2.402 4.794 0.559 1.00 82.44 89 LEU A O 1
ATOM 710 N N . SER A 1 90 ? 2.346 5.044 2.805 1.00 75.12 90 SER A N 1
ATOM 711 C CA . SER A 1 90 ? 2.968 6.377 2.871 1.00 75.12 90 SER A CA 1
ATOM 712 C C . SER A 1 90 ? 4.421 6.392 2.406 1.00 75.12 90 SER A C 1
ATOM 714 O O . SER A 1 90 ? 4.831 7.348 1.745 1.00 75.12 90 SER A O 1
ATOM 716 N N . ALA A 1 91 ? 5.196 5.345 2.715 1.00 66.62 91 ALA A N 1
ATOM 717 C CA . ALA A 1 91 ? 6.626 5.281 2.395 1.00 66.62 91 ALA A CA 1
ATOM 718 C C . ALA A 1 91 ? 7.365 6.595 2.717 1.00 66.62 91 ALA A C 1
ATOM 720 O O . ALA A 1 91 ? 7.877 7.273 1.822 1.00 66.62 91 ALA A O 1
ATOM 721 N N . LYS A 1 92 ? 7.279 6.979 4.002 1.00 50.69 92 LYS A N 1
ATOM 722 C CA . LYS A 1 92 ? 8.256 7.753 4.784 1.00 50.69 92 LYS A CA 1
ATOM 723 C C . LYS A 1 92 ? 7.830 7.764 6.259 1.00 50.69 92 LYS A C 1
ATOM 725 O O . LYS A 1 92 ? 7.005 8.581 6.671 1.00 50.69 92 LYS A O 1
ATOM 730 N N . SER A 1 93 ? 8.460 6.924 7.071 1.00 35.09 93 SER A N 1
ATOM 731 C CA . SER A 1 93 ? 8.759 7.251 8.467 1.00 35.09 93 SER A CA 1
ATOM 732 C C . SER A 1 93 ? 10.021 6.509 8.885 1.00 35.09 93 SER A C 1
ATOM 734 O O . SER A 1 93 ? 10.220 5.361 8.500 1.00 35.09 93 SER A O 1
ATOM 736 N N . LYS A 1 94 ? 10.884 7.203 9.640 1.00 36.91 94 LYS A N 1
ATOM 737 C CA . LYS A 1 94 ? 12.034 6.638 10.363 1.00 36.91 94 LYS A CA 1
ATOM 738 C C . LYS A 1 94 ? 11.695 5.254 10.913 1.00 36.91 94 LYS A C 1
ATOM 740 O O . LYS A 1 94 ? 10.562 5.079 11.350 1.00 36.91 94 LYS A O 1
ATOM 745 N N . ALA A 1 95 ? 12.685 4.356 10.914 1.00 38.25 95 ALA A N 1
ATOM 746 C CA . ALA A 1 95 ? 12.650 3.018 11.501 1.00 38.25 95 ALA A CA 1
ATOM 747 C C . ALA A 1 95 ? 11.614 2.904 12.631 1.00 38.25 95 ALA A C 1
ATOM 749 O O . ALA A 1 95 ? 11.858 3.282 13.772 1.00 38.25 95 ALA A O 1
ATOM 750 N N . SER A 1 96 ? 10.420 2.446 12.279 1.00 38.66 96 SER A N 1
ATOM 751 C CA . SER A 1 96 ? 9.383 2.100 13.235 1.00 38.66 96 SER A CA 1
ATOM 752 C C . SER A 1 96 ? 8.665 0.901 12.650 1.00 38.66 96 SER A C 1
ATOM 754 O O . SER A 1 96 ? 7.700 1.067 11.914 1.00 38.66 96 SER A O 1
ATOM 756 N N . ASN A 1 97 ? 9.261 -0.270 12.876 1.00 41.62 97 ASN A N 1
ATOM 757 C CA . ASN A 1 97 ? 8.712 -1.629 12.983 1.00 41.62 97 ASN A CA 1
ATOM 758 C C . ASN A 1 97 ? 7.374 -1.951 12.275 1.00 41.62 97 ASN A C 1
ATOM 760 O O . ASN A 1 97 ? 6.598 -2.766 12.767 1.00 41.62 97 ASN A O 1
ATOM 764 N N . GLY A 1 98 ? 7.095 -1.367 11.107 1.00 44.50 98 GLY A N 1
ATOM 765 C CA . GLY A 1 98 ? 5.778 -1.410 10.460 1.00 44.50 98 GLY A CA 1
ATOM 766 C C . GLY A 1 98 ? 5.359 -2.795 9.969 1.00 44.50 98 GLY A C 1
ATOM 767 O O . GLY A 1 98 ? 4.180 -3.020 9.727 1.00 44.50 98 GLY A O 1
ATOM 768 N N . PHE A 1 99 ? 6.301 -3.736 9.889 1.00 42.81 99 PHE A N 1
ATOM 769 C CA . PHE A 1 99 ? 6.037 -5.132 9.539 1.00 42.81 99 PHE A CA 1
ATOM 770 C C . PHE A 1 99 ? 5.923 -6.069 10.750 1.00 42.81 99 PHE A C 1
ATOM 772 O O . PHE A 1 99 ? 5.484 -7.204 10.597 1.00 42.81 99 PHE A O 1
ATOM 779 N N . GLN A 1 100 ? 6.215 -5.603 11.971 1.00 43.09 100 GLN A N 1
ATOM 780 C CA . GLN A 1 100 ? 6.113 -6.434 13.179 1.00 43.09 100 GLN A CA 1
ATOM 781 C C . GLN A 1 100 ? 4.667 -6.560 13.703 1.00 43.09 100 GLN A C 1
ATOM 783 O O . GLN A 1 100 ? 4.405 -7.360 14.594 1.00 43.09 100 GLN A O 1
ATOM 788 N N . LEU A 1 101 ? 3.721 -5.796 13.138 1.00 41.44 101 LEU A N 1
ATOM 789 C CA . LEU A 1 101 ? 2.290 -5.856 13.476 1.00 41.44 101 LEU A CA 1
ATOM 790 C C . LEU A 1 101 ? 1.422 -6.548 12.413 1.00 41.44 101 LEU A C 1
ATOM 792 O O . LEU A 1 101 ? 0.241 -6.771 12.654 1.00 41.44 101 LEU A O 1
ATOM 796 N N . LEU A 1 102 ? 1.975 -6.896 11.246 1.00 39.00 102 LEU A N 1
ATOM 797 C CA . LEU A 1 102 ? 1.249 -7.664 10.222 1.00 39.00 102 LEU A CA 1
ATOM 798 C C . LEU A 1 102 ? 1.510 -9.170 10.345 1.00 39.00 102 LEU A C 1
ATOM 800 O O . LEU A 1 102 ? 0.631 -9.973 10.026 1.00 39.00 102 LEU A O 1
ATOM 804 N N . SER A 1 103 ? 2.652 -9.559 10.922 1.00 42.47 103 SER A N 1
ATOM 805 C CA . SER A 1 103 ? 2.919 -10.948 11.306 1.00 42.47 103 SER A CA 1
ATOM 806 C C . SER A 1 103 ? 1.976 -11.462 12.405 1.00 42.47 103 SER A C 1
ATOM 808 O O . SER A 1 103 ? 1.845 -12.664 12.586 1.00 42.47 103 SER A O 1
ATOM 810 N N . THR A 1 104 ? 1.234 -10.604 13.107 1.00 37.19 104 THR A N 1
ATOM 811 C CA . THR A 1 104 ? 0.207 -11.058 14.061 1.00 37.19 104 THR A CA 1
ATOM 812 C C . THR A 1 104 ? -1.162 -11.291 13.424 1.00 37.19 104 THR A C 1
ATOM 814 O O . THR A 1 104 ? -1.933 -12.082 13.962 1.00 37.19 104 THR A O 1
ATOM 817 N N . PHE A 1 105 ? -1.465 -10.669 12.278 1.00 37.75 105 PHE A N 1
ATOM 818 C CA . PHE A 1 105 ? -2.744 -10.862 11.580 1.00 37.75 105 PHE A CA 1
ATOM 819 C C . PHE A 1 105 ? -2.696 -11.966 10.518 1.00 37.75 105 PHE A C 1
ATOM 821 O O . PHE A 1 105 ? -3.691 -12.661 10.342 1.00 37.75 105 PHE A O 1
ATOM 828 N N . VAL A 1 106 ? -1.551 -12.173 9.857 1.00 41.88 106 VAL A N 1
ATOM 829 C CA . VAL A 1 106 ? -1.385 -13.230 8.835 1.00 41.88 106 VAL A CA 1
ATOM 830 C C . VAL A 1 106 ? -0.711 -14.491 9.399 1.00 41.88 106 VAL A C 1
ATOM 832 O O . VAL A 1 106 ? -0.914 -15.583 8.883 1.00 41.88 106 VAL A O 1
ATOM 835 N N . LEU A 1 107 ? 0.052 -14.375 10.492 1.00 36.94 107 LEU A N 1
ATOM 836 C CA . LEU A 1 107 ? 0.960 -15.424 10.982 1.00 36.94 107 LEU A CA 1
ATOM 837 C C . LEU A 1 107 ? 0.603 -15.950 12.382 1.00 36.94 107 LEU A C 1
ATOM 839 O O . LEU A 1 107 ? 1.378 -16.683 12.991 1.00 36.94 107 LEU A O 1
ATOM 843 N N . LYS A 1 108 ? -0.609 -15.681 12.885 1.00 34.16 108 LYS A N 1
ATOM 844 C CA . LYS A 1 108 ? -1.151 -16.400 14.052 1.00 34.16 108 LYS A CA 1
ATOM 845 C C . LYS A 1 108 ? -1.736 -17.758 13.638 1.00 34.16 108 LYS A C 1
ATOM 847 O O . LYS A 1 108 ? -2.864 -18.090 13.982 1.00 34.16 108 LYS A O 1
ATOM 852 N N . SER A 1 109 ? -0.947 -18.535 12.894 1.00 35.47 109 SER A N 1
ATOM 853 C CA . SER A 1 109 ? -1.113 -19.986 12.804 1.00 35.47 10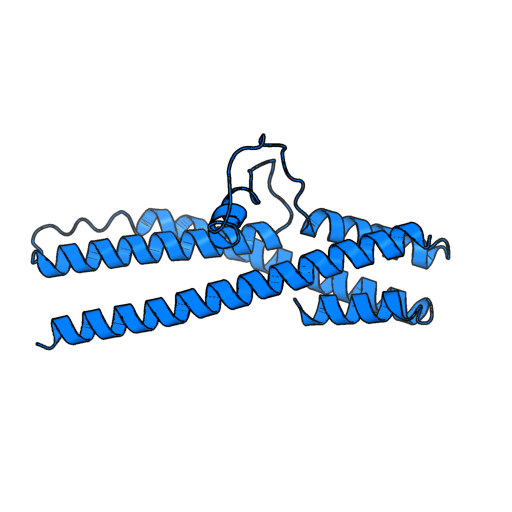9 SER A CA 1
ATOM 854 C C . SER A 1 109 ? 0.172 -20.773 13.082 1.00 35.47 109 SER A C 1
ATOM 856 O O . SER A 1 109 ? 0.027 -21.933 13.441 1.00 35.47 109 SER A O 1
ATOM 858 N N . MET A 1 110 ? 1.399 -20.216 13.037 1.00 34.69 110 MET A N 1
ATOM 859 C CA . MET A 1 110 ? 2.618 -20.998 13.346 1.00 34.69 110 MET A CA 1
ATOM 860 C C . MET A 1 110 ? 3.815 -20.157 13.859 1.00 34.69 110 MET A C 1
ATOM 862 O O . MET A 1 110 ? 4.323 -19.295 13.157 1.00 34.69 110 MET A O 1
ATOM 866 N N . SER A 1 111 ? 4.275 -20.502 15.072 1.00 32.03 111 SER A N 1
ATOM 867 C CA . SER A 1 111 ? 5.669 -20.560 15.583 1.00 32.03 111 SER A CA 1
ATOM 868 C C . SER A 1 111 ? 6.623 -19.333 15.624 1.00 32.03 111 SER A C 1
ATOM 870 O O . SER A 1 111 ? 7.113 -18.849 14.615 1.00 32.03 111 SER A O 1
ATOM 872 N N . THR A 1 112 ? 6.961 -18.962 16.871 1.00 36.84 112 THR A N 1
ATOM 873 C CA . THR A 1 112 ? 8.250 -18.564 17.512 1.00 36.84 112 THR A CA 1
ATOM 874 C C . THR A 1 112 ? 9.402 -17.848 16.778 1.00 36.84 112 THR A C 1
ATOM 876 O O . THR A 1 112 ? 10.003 -18.390 15.862 1.00 36.84 112 THR A O 1
ATOM 879 N N . HIS A 1 113 ? 9.840 -16.756 17.433 1.00 38.47 113 HIS A N 1
ATOM 880 C CA . HIS A 1 113 ? 11.208 -16.211 17.554 1.00 38.47 113 HIS A CA 1
ATOM 881 C C . HIS A 1 113 ? 11.979 -15.883 16.266 1.00 38.47 113 HIS A C 1
ATOM 883 O O . HIS A 1 113 ? 12.591 -16.763 15.684 1.00 38.47 113 HIS A O 1
ATOM 889 N N . GLU A 1 114 ? 12.117 -14.588 15.943 1.00 32.38 114 GLU A N 1
ATOM 890 C CA . GLU A 1 114 ? 13.368 -14.062 15.378 1.00 32.38 114 GLU A CA 1
ATOM 891 C C . GLU A 1 114 ? 13.479 -12.528 15.450 1.00 32.38 114 GLU A C 1
ATOM 893 O O . GLU A 1 114 ? 12.507 -11.788 15.594 1.00 32.38 114 GLU A O 1
ATOM 898 N N . THR A 1 115 ? 14.729 -12.083 15.451 1.00 28.56 115 THR A N 1
ATOM 899 C CA . THR A 1 115 ? 15.236 -10.767 15.851 1.00 2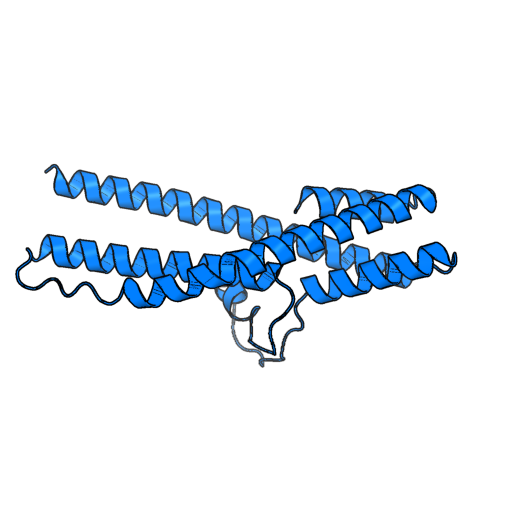8.56 115 THR A CA 1
ATOM 900 C C . THR A 1 115 ? 14.759 -9.599 14.973 1.00 28.56 115 THR A C 1
ATOM 902 O O . THR A 1 115 ? 14.719 -9.664 13.746 1.00 28.56 115 THR A O 1
ATOM 905 N N . ALA A 1 116 ? 14.421 -8.478 15.622 1.00 35.41 116 ALA A N 1
ATOM 906 C CA . ALA A 1 116 ? 13.933 -7.260 14.981 1.00 35.41 116 ALA A CA 1
ATOM 907 C C . ALA A 1 116 ? 15.053 -6.525 14.218 1.00 35.41 116 ALA A C 1
ATOM 909 O O . ALA A 1 116 ? 15.756 -5.681 14.774 1.00 35.41 116 ALA A O 1
ATOM 910 N N . LYS A 1 117 ? 15.198 -6.811 12.919 1.00 30.41 117 LYS A N 1
ATOM 911 C CA . LYS A 1 117 ? 15.860 -5.901 11.969 1.00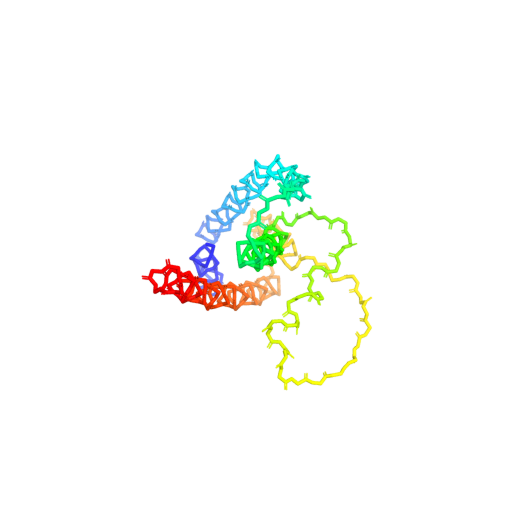 30.41 117 LYS A CA 1
ATOM 912 C C . LYS A 1 117 ? 14.897 -4.774 11.564 1.00 30.41 117 LYS A C 1
ATOM 914 O O . LYS A 1 117 ? 13.705 -5.033 11.390 1.00 30.41 117 LYS A O 1
ATOM 919 N N . PRO A 1 118 ? 15.380 -3.532 11.363 1.00 32.59 118 PRO A N 1
ATOM 920 C CA . PRO A 1 118 ? 14.551 -2.440 10.873 1.00 32.59 118 PRO A CA 1
ATOM 921 C C . PRO A 1 118 ? 14.208 -2.720 9.408 1.00 32.59 118 PRO A C 1
ATOM 923 O O . PRO A 1 118 ? 15.015 -2.511 8.505 1.00 32.59 118 PRO A O 1
ATOM 926 N N . PHE A 1 119 ? 13.015 -3.259 9.188 1.00 36.97 119 PHE A N 1
ATOM 927 C CA . PHE A 1 119 ? 12.508 -3.590 7.868 1.00 36.97 119 PHE A CA 1
ATOM 928 C C . PHE A 1 119 ? 12.279 -2.293 7.080 1.00 36.97 119 PHE A C 1
ATOM 930 O O . PHE A 1 119 ? 11.437 -1.465 7.437 1.00 36.97 119 PHE A O 1
ATOM 937 N N . VAL A 1 120 ? 13.091 -2.082 6.045 1.00 38.94 120 VAL A N 1
ATOM 938 C CA . VAL A 1 120 ? 12.915 -1.006 5.065 1.00 38.94 120 VAL A CA 1
ATOM 939 C C . VAL A 1 120 ? 11.524 -1.164 4.449 1.00 38.94 120 VAL A C 1
ATOM 941 O O . VAL A 1 120 ? 11.139 -2.267 4.078 1.00 38.94 120 VAL A O 1
ATOM 944 N N . ASN A 1 121 ? 10.747 -0.079 4.373 1.00 63.06 121 ASN A N 1
ATOM 945 C CA . ASN A 1 121 ? 9.377 -0.127 3.869 1.00 63.06 121 ASN A CA 1
ATOM 946 C C . ASN A 1 121 ? 9.367 -0.644 2.417 1.00 63.06 121 ASN A C 1
ATOM 948 O O . ASN A 1 121 ? 9.809 0.067 1.517 1.00 63.06 121 ASN A O 1
ATOM 952 N N . GLU A 1 122 ? 8.871 -1.861 2.178 1.00 68.75 122 GLU A N 1
ATOM 953 C CA . GLU A 1 122 ? 8.904 -2.541 0.867 1.00 68.75 122 GLU A CA 1
ATOM 954 C C . GLU A 1 122 ? 8.335 -1.679 -0.262 1.00 68.75 122 GLU A C 1
ATOM 956 O O . GLU A 1 122 ? 8.864 -1.651 -1.371 1.00 68.75 122 GLU A O 1
ATOM 961 N N . VAL A 1 123 ? 7.295 -0.895 0.033 1.00 78.38 123 VAL A N 1
ATOM 962 C CA . VAL A 1 123 ? 6.678 0.017 -0.938 1.00 78.38 123 VAL A CA 1
ATOM 963 C C . VAL A 1 123 ? 7.620 1.164 -1.322 1.00 78.38 123 VAL A C 1
ATOM 965 O O . VAL A 1 123 ? 7.595 1.632 -2.456 1.00 78.38 123 VAL A O 1
ATOM 968 N N . GLU A 1 124 ? 8.483 1.611 -0.407 1.00 79.12 124 GLU A N 1
ATOM 969 C CA . GLU A 1 124 ? 9.534 2.588 -0.713 1.00 79.12 124 GLU A CA 1
ATOM 970 C C . GLU A 1 124 ? 10.630 1.968 -1.579 1.00 79.12 124 GLU A C 1
ATOM 972 O O . GLU A 1 124 ? 11.055 2.590 -2.546 1.00 79.12 124 GLU A O 1
ATOM 977 N N . ALA A 1 125 ? 11.032 0.726 -1.294 1.00 80.69 125 ALA A N 1
ATOM 978 C CA . ALA A 1 125 ? 11.987 -0.000 -2.127 1.00 80.69 125 ALA A CA 1
ATOM 979 C C . ALA A 1 125 ? 11.453 -0.202 -3.557 1.00 80.69 125 ALA A C 1
ATOM 981 O O . ALA A 1 125 ? 12.186 0.003 -4.522 1.00 80.69 125 ALA A O 1
ATOM 982 N N . ILE A 1 126 ? 10.160 -0.507 -3.707 1.00 85.56 126 ILE A N 1
ATOM 983 C CA . ILE A 1 126 ? 9.478 -0.576 -5.009 1.00 85.56 126 ILE A CA 1
ATOM 984 C C . ILE A 1 126 ? 9.454 0.793 -5.689 1.00 85.56 126 ILE A C 1
ATOM 986 O O . ILE A 1 126 ? 9.761 0.890 -6.875 1.00 85.56 126 ILE A O 1
ATOM 990 N N . ASP A 1 127 ? 9.109 1.860 -4.963 1.00 86.19 127 ASP A N 1
ATOM 991 C CA . ASP A 1 127 ? 9.112 3.221 -5.508 1.00 86.19 127 ASP A CA 1
ATOM 992 C C . ASP A 1 127 ? 10.520 3.606 -6.009 1.00 86.19 127 ASP A C 1
ATOM 994 O O . ASP A 1 127 ? 10.657 4.193 -7.079 1.00 86.19 127 ASP A O 1
ATOM 998 N N . MET A 1 128 ? 11.578 3.238 -5.279 1.00 85.38 128 MET A N 1
ATOM 999 C CA . MET A 1 128 ? 12.964 3.497 -5.681 1.00 85.38 128 MET A CA 1
ATOM 1000 C C . MET A 1 128 ? 13.391 2.649 -6.881 1.00 85.38 128 MET A C 1
ATOM 1002 O O . MET A 1 128 ? 13.956 3.192 -7.826 1.00 85.38 128 MET A O 1
ATOM 1006 N N . ALA A 1 129 ? 13.077 1.352 -6.891 1.00 87.25 129 ALA A N 1
ATOM 1007 C CA . ALA A 1 129 ? 13.394 0.462 -8.007 1.00 87.25 129 ALA A CA 1
ATOM 1008 C C . ALA A 1 129 ? 12.671 0.890 -9.296 1.00 87.25 129 ALA A C 1
ATOM 1010 O O . ALA A 1 129 ? 13.284 0.991 -10.355 1.00 87.25 129 ALA A O 1
ATOM 1011 N N . THR A 1 130 ? 11.389 1.253 -9.199 1.00 88.62 130 THR A N 1
ATOM 1012 C CA . THR A 1 130 ? 10.615 1.774 -10.339 1.00 88.62 130 THR A CA 1
ATOM 1013 C C . THR A 1 130 ? 11.132 3.128 -10.830 1.00 88.62 130 THR A C 1
ATOM 1015 O O . THR A 1 130 ? 11.136 3.369 -12.036 1.00 88.62 130 THR A O 1
ATOM 1018 N N . LEU A 1 131 ? 11.630 3.998 -9.941 1.00 88.31 131 LEU A N 1
ATOM 1019 C CA . LEU A 1 131 ? 12.320 5.235 -10.329 1.00 88.31 131 LEU A CA 1
ATOM 1020 C C . LEU A 1 131 ? 13.653 4.968 -11.036 1.00 88.31 131 LEU A C 1
ATOM 1022 O O . LEU A 1 131 ? 13.965 5.664 -12.001 1.00 88.31 131 LEU A O 1
ATOM 1026 N N . SER A 1 132 ? 14.433 3.988 -10.575 1.00 87.00 132 SER A N 1
ATOM 1027 C CA . SER A 1 132 ? 15.671 3.577 -11.245 1.00 87.00 132 SER A CA 1
ATOM 1028 C C . SER A 1 132 ? 15.377 3.026 -12.638 1.00 87.00 132 SER A C 1
ATOM 1030 O O . SER A 1 132 ? 15.948 3.523 -13.603 1.00 87.00 132 SER A O 1
ATOM 1032 N N . LEU A 1 133 ? 14.396 2.124 -12.772 1.00 87.69 133 LEU A N 1
ATOM 1033 C CA . LEU A 1 133 ? 13.954 1.614 -14.074 1.00 87.69 133 LEU A CA 1
ATOM 1034 C C . LEU A 1 133 ? 13.479 2.730 -15.010 1.00 87.69 133 LEU A C 1
ATOM 1036 O O . LEU A 1 133 ? 13.799 2.713 -16.194 1.00 87.69 133 LEU A O 1
ATOM 1040 N N . HIS A 1 134 ? 12.758 3.727 -14.490 1.00 88.69 134 HIS A N 1
ATOM 1041 C CA . HIS A 1 134 ? 12.335 4.883 -15.281 1.00 88.69 134 HIS A CA 1
ATOM 1042 C C . HIS A 1 134 ? 13.528 5.657 -15.861 1.00 88.69 134 HIS A C 1
ATOM 1044 O O . HIS A 1 134 ? 13.471 6.113 -16.999 1.00 88.69 134 HIS A O 1
ATOM 1050 N N . LYS A 1 135 ? 14.607 5.824 -15.085 1.00 85.62 135 LYS A N 1
ATOM 1051 C CA . LYS A 1 135 ? 15.830 6.499 -15.544 1.00 85.62 135 LYS A CA 1
ATOM 1052 C C . LYS A 1 135 ? 16.579 5.651 -16.570 1.00 85.62 135 LYS A C 1
ATOM 1054 O O . LYS A 1 135 ? 16.901 6.154 -17.639 1.00 85.62 135 LYS A O 1
ATOM 1059 N N . SER A 1 136 ? 16.788 4.368 -16.281 1.00 82.88 136 SER A N 1
ATOM 1060 C CA . SER A 1 136 ? 17.491 3.444 -17.179 1.00 82.88 136 SER A CA 1
ATOM 1061 C C . SER A 1 136 ? 16.764 3.260 -18.511 1.00 82.88 136 SER A C 1
ATOM 1063 O O . SER A 1 136 ? 17.403 3.159 -19.552 1.00 82.88 136 SER A O 1
ATOM 1065 N N . SER A 1 137 ? 15.429 3.296 -18.509 1.00 78.94 137 SER A N 1
ATOM 1066 C CA . SER A 1 137 ? 14.630 3.202 -19.732 1.00 78.94 137 SER A CA 1
ATOM 1067 C C . SER A 1 137 ? 14.733 4.436 -20.636 1.00 78.94 137 SER A C 1
ATOM 1069 O O . SER A 1 137 ? 14.477 4.314 -21.829 1.00 78.94 137 SER A O 1
ATOM 1071 N N . HIS A 1 138 ? 15.108 5.605 -20.104 1.00 75.19 138 HIS A N 1
ATOM 1072 C CA . HIS A 1 138 ? 15.418 6.785 -20.922 1.00 75.19 138 HIS A CA 1
ATOM 1073 C C . HIS A 1 138 ? 16.810 6.710 -21.560 1.00 75.19 138 HIS A C 1
ATOM 1075 O O . HIS A 1 138 ? 17.028 7.326 -22.599 1.00 75.19 138 HIS A O 1
ATOM 1081 N N . ASN A 1 139 ? 17.721 5.940 -20.961 1.00 76.50 139 ASN A N 1
ATOM 1082 C CA . ASN A 1 139 ? 19.090 5.757 -21.439 1.00 76.50 139 ASN A CA 1
ATOM 1083 C C . ASN A 1 139 ? 19.269 4.473 -22.278 1.00 76.50 139 ASN A C 1
ATOM 1085 O O . ASN A 1 139 ? 20.382 4.191 -22.701 1.00 76.50 139 ASN A O 1
ATOM 1089 N N . HIS A 1 140 ? 18.204 3.689 -22.509 1.00 71.75 140 HIS A N 1
ATOM 1090 C CA . HIS A 1 140 ? 18.250 2.334 -23.096 1.00 71.75 140 HIS A CA 1
ATOM 1091 C C . HIS A 1 140 ? 19.162 1.335 -22.342 1.00 71.75 140 HIS A C 1
ATOM 1093 O O . HIS A 1 140 ? 19.640 0.358 -22.908 1.00 71.75 140 HIS A O 1
ATOM 1099 N N . GLU A 1 141 ? 19.354 1.534 -21.034 1.00 75.81 141 GLU A N 1
ATOM 1100 C CA . GLU A 1 141 ? 20.243 0.738 -20.165 1.00 75.81 141 GLU A CA 1
ATOM 1101 C C . GLU A 1 141 ? 19.459 -0.156 -19.187 1.00 75.81 141 GLU A C 1
ATOM 1103 O O . GLU A 1 141 ? 19.859 -0.385 -18.043 1.00 75.81 141 GLU A O 1
ATOM 1108 N N . MET A 1 142 ? 18.274 -0.622 -19.578 1.00 77.81 142 MET A N 1
ATOM 1109 C CA . MET A 1 142 ? 17.420 -1.400 -18.679 1.00 77.81 142 MET A CA 1
ATOM 1110 C C . MET A 1 142 ? 17.972 -2.824 -18.502 1.00 77.81 142 MET A C 1
ATOM 1112 O O . MET A 1 142 ? 17.827 -3.675 -19.376 1.00 77.81 142 MET A O 1
ATOM 1116 N N . ASN A 1 143 ? 18.601 -3.089 -17.355 1.00 83.81 143 ASN A N 1
ATOM 1117 C CA . ASN A 1 143 ? 19.139 -4.404 -17.013 1.00 83.81 143 ASN A CA 1
ATOM 1118 C C . ASN A 1 143 ? 18.015 -5.382 -16.628 1.00 83.81 143 ASN A C 1
ATOM 1120 O O . ASN A 1 143 ? 17.208 -5.081 -15.749 1.00 83.81 143 ASN A O 1
ATOM 1124 N N . ASP A 1 144 ? 18.002 -6.580 -17.225 1.00 85.38 144 ASP A N 1
ATOM 1125 C CA . ASP A 1 144 ? 17.015 -7.634 -16.941 1.00 85.38 144 ASP A CA 1
ATOM 1126 C C . ASP A 1 144 ? 16.960 -7.974 -15.438 1.00 85.38 144 ASP A C 1
ATOM 1128 O O . ASP A 1 144 ? 15.872 -8.145 -14.891 1.00 85.38 144 ASP A O 1
ATOM 1132 N N . ALA A 1 145 ? 18.094 -7.943 -14.727 1.00 87.12 145 ALA A N 1
ATOM 1133 C CA . ALA A 1 145 ? 18.131 -8.188 -13.282 1.00 87.12 145 ALA A CA 1
ATOM 1134 C C . ALA A 1 145 ? 17.284 -7.181 -12.474 1.00 87.12 145 ALA A C 1
ATOM 1136 O O . ALA A 1 145 ? 16.533 -7.578 -11.576 1.00 87.12 145 ALA A O 1
ATOM 1137 N N . ASP A 1 146 ? 17.343 -5.893 -12.824 1.00 86.19 146 AS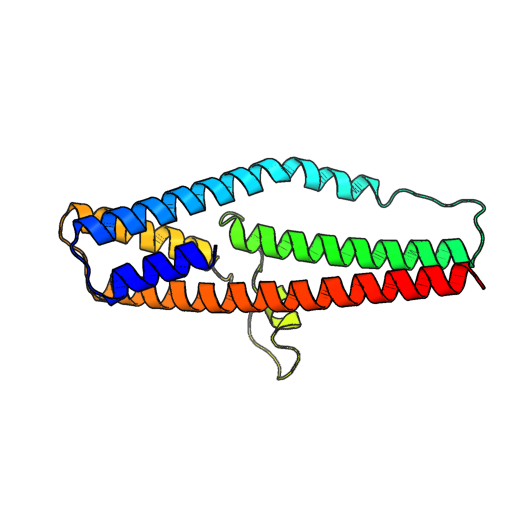P A N 1
ATOM 1138 C CA . ASP A 1 146 ? 16.580 -4.832 -12.151 1.00 86.19 146 ASP A CA 1
ATOM 1139 C C . ASP A 1 146 ? 15.082 -4.940 -12.463 1.00 86.19 146 ASP A C 1
ATOM 1141 O O . ASP A 1 146 ? 14.224 -4.702 -11.600 1.00 86.19 146 ASP A O 1
ATOM 1145 N N . VAL A 1 147 ? 14.754 -5.363 -13.689 1.00 89.81 147 VAL A N 1
ATOM 1146 C CA . VAL A 1 147 ? 13.378 -5.672 -14.100 1.00 89.81 147 VAL A CA 1
ATOM 1147 C C . VAL A 1 147 ? 12.824 -6.824 -13.273 1.00 89.81 147 VAL A C 1
ATOM 1149 O O . VAL A 1 147 ? 11.732 -6.704 -12.714 1.00 89.81 147 VAL A O 1
ATOM 1152 N N . GLN A 1 148 ? 13.577 -7.920 -13.146 1.00 89.19 148 GLN A N 1
ATOM 1153 C CA . GLN A 1 148 ? 13.161 -9.095 -12.381 1.00 89.19 148 GLN A CA 1
ATOM 1154 C C . GLN A 1 148 ? 12.998 -8.786 -10.892 1.00 89.19 148 GLN A C 1
ATOM 1156 O O . GLN A 1 148 ? 12.020 -9.216 -10.274 1.00 89.19 148 GLN A O 1
ATOM 1161 N N . MET A 1 149 ? 13.909 -8.002 -10.311 1.00 86.94 149 MET A N 1
ATOM 1162 C CA . MET A 1 149 ? 13.788 -7.567 -8.920 1.00 86.94 149 MET A CA 1
ATOM 1163 C C . MET A 1 149 ? 12.530 -6.716 -8.714 1.00 86.94 149 MET A C 1
ATOM 1165 O O . MET A 1 149 ? 11.752 -6.966 -7.791 1.00 86.94 149 MET A O 1
ATOM 1169 N N . THR A 1 150 ? 12.273 -5.759 -9.607 1.00 89.56 150 THR A N 1
ATOM 1170 C CA . THR A 1 150 ? 11.064 -4.928 -9.538 1.00 89.56 150 THR A CA 1
ATOM 1171 C C . THR A 1 150 ? 9.795 -5.765 -9.700 1.00 89.56 150 THR A C 1
ATOM 1173 O O . THR A 1 150 ? 8.834 -5.574 -8.956 1.00 89.56 150 THR A O 1
ATOM 1176 N N . LEU A 1 151 ? 9.791 -6.738 -10.615 1.00 91.38 151 LEU A N 1
ATOM 1177 C CA . LEU A 1 151 ? 8.684 -7.675 -10.804 1.00 91.38 151 LEU A CA 1
ATOM 1178 C C . LEU A 1 151 ? 8.399 -8.517 -9.558 1.00 91.38 151 LEU A C 1
ATOM 1180 O O . LEU A 1 151 ? 7.229 -8.684 -9.213 1.00 91.38 151 LEU A O 1
ATOM 1184 N N . LYS A 1 152 ? 9.431 -9.034 -8.880 1.00 88.44 152 LYS A N 1
ATOM 1185 C CA . LYS A 1 152 ? 9.272 -9.762 -7.610 1.00 88.44 152 LYS A CA 1
ATOM 1186 C C . LYS A 1 152 ? 8.660 -8.872 -6.536 1.00 88.44 152 LYS A C 1
ATOM 1188 O O . LYS A 1 152 ? 7.683 -9.262 -5.903 1.00 88.44 152 LYS A O 1
ATOM 1193 N N . ASN A 1 153 ? 9.169 -7.655 -6.378 1.00 87.06 153 ASN A N 1
ATOM 1194 C CA . ASN A 1 153 ? 8.662 -6.750 -5.353 1.00 87.06 153 ASN A CA 1
ATOM 1195 C C . ASN A 1 153 ? 7.211 -6.324 -5.638 1.00 87.06 153 ASN A C 1
ATOM 1197 O O . ASN A 1 153 ? 6.389 -6.253 -4.727 1.00 87.06 153 ASN A O 1
ATOM 1201 N N . LEU A 1 154 ? 6.857 -6.108 -6.909 1.00 90.88 154 LEU A N 1
ATOM 1202 C CA . LEU A 1 154 ? 5.473 -5.851 -7.306 1.00 90.88 154 LEU A CA 1
ATOM 1203 C C . LEU A 1 154 ? 4.555 -7.048 -7.017 1.00 90.88 154 LEU A C 1
ATOM 1205 O O . LEU A 1 154 ? 3.380 -6.829 -6.747 1.00 90.88 154 LEU A O 1
ATOM 1209 N N . GLN A 1 155 ? 5.040 -8.291 -7.102 1.00 89.00 155 GLN A N 1
ATOM 1210 C CA . GLN A 1 155 ? 4.248 -9.487 -6.769 1.00 89.00 155 GLN A CA 1
ATOM 1211 C C . GLN A 1 155 ? 3.989 -9.590 -5.270 1.00 89.00 155 GLN A C 1
ATOM 1213 O O . GLN A 1 155 ? 2.851 -9.814 -4.874 1.00 89.00 155 GLN A O 1
ATOM 1218 N N . ILE A 1 156 ? 5.016 -9.356 -4.448 1.00 86.38 156 ILE A N 1
ATOM 1219 C CA . ILE A 1 156 ? 4.869 -9.283 -2.988 1.00 86.38 156 ILE A CA 1
ATOM 1220 C C . ILE A 1 156 ? 3.821 -8.225 -2.631 1.00 86.38 156 ILE A C 1
ATOM 1222 O O . ILE A 1 156 ? 2.903 -8.489 -1.863 1.00 86.38 156 ILE A O 1
ATOM 1226 N N . LEU A 1 157 ? 3.898 -7.052 -3.262 1.00 87.56 157 LEU A N 1
ATOM 1227 C CA . LEU A 1 157 ? 2.930 -5.984 -3.054 1.00 87.56 157 LEU A CA 1
ATOM 1228 C C . LEU A 1 157 ? 1.495 -6.373 -3.451 1.00 87.56 157 LEU A C 1
ATOM 1230 O O . LEU A 1 157 ? 0.568 -5.982 -2.751 1.00 87.56 157 LEU A O 1
ATOM 1234 N N . ASP A 1 158 ? 1.298 -7.121 -4.542 1.00 88.44 158 ASP A N 1
ATOM 1235 C CA . ASP A 1 158 ? -0.026 -7.625 -4.951 1.00 88.44 158 ASP A CA 1
ATOM 1236 C C . ASP A 1 158 ? -0.608 -8.566 -3.881 1.00 88.44 158 ASP A C 1
ATOM 1238 O O . ASP A 1 158 ? -1.741 -8.374 -3.448 1.00 88.44 158 ASP A O 1
ATOM 1242 N N . VAL A 1 159 ? 0.203 -9.496 -3.362 1.00 86.06 159 VAL A N 1
ATOM 1243 C CA . VAL A 1 159 ? -0.191 -10.405 -2.269 1.00 86.06 159 VAL A CA 1
ATOM 1244 C C . VAL A 1 159 ? -0.509 -9.637 -0.983 1.00 86.06 159 VAL A C 1
ATOM 1246 O O . VAL A 1 159 ? -1.499 -9.927 -0.315 1.00 86.06 159 VAL A O 1
ATOM 1249 N N . CYS A 1 160 ? 0.291 -8.626 -0.638 1.00 84.81 160 CYS A N 1
ATOM 1250 C CA . CYS A 1 160 ? 0.034 -7.782 0.529 1.00 84.81 160 CYS A CA 1
ATOM 1251 C C . CYS A 1 160 ? -1.284 -7.006 0.399 1.00 84.81 160 CYS A C 1
ATOM 1253 O O . CYS A 1 160 ? -2.010 -6.873 1.381 1.00 84.81 160 CYS A O 1
ATOM 1255 N N . ILE A 1 161 ? -1.606 -6.496 -0.796 1.00 86.44 161 ILE A N 1
ATOM 1256 C CA . ILE A 1 161 ? -2.884 -5.816 -1.052 1.00 86.44 161 ILE A CA 1
ATOM 1257 C C . ILE A 1 161 ? -4.053 -6.781 -0.840 1.00 86.44 161 ILE A C 1
ATOM 1259 O O . ILE A 1 161 ? -5.023 -6.397 -0.194 1.00 86.44 161 ILE A O 1
ATOM 1263 N N . ASP A 1 162 ? -3.926 -8.026 -1.292 1.00 86.06 162 ASP A N 1
ATOM 1264 C CA . ASP A 1 162 ? -4.969 -9.043 -1.121 1.00 86.06 162 ASP A CA 1
ATOM 1265 C C . ASP A 1 162 ? -5.184 -9.382 0.353 1.00 86.06 162 ASP A C 1
ATOM 1267 O O . ASP A 1 162 ? -6.318 -9.376 0.829 1.00 86.06 162 ASP A O 1
ATOM 1271 N N . GLY A 1 163 ? -4.100 -9.531 1.117 1.00 84.88 163 GLY A N 1
ATOM 1272 C CA . GLY A 1 163 ? -4.187 -9.708 2.567 1.00 84.88 163 GLY A CA 1
ATOM 1273 C C . GLY A 1 163 ? -4.878 -8.538 3.282 1.00 84.88 163 GLY A C 1
ATOM 1274 O O . GLY A 1 163 ? -5.646 -8.755 4.222 1.00 84.88 163 GLY A O 1
ATOM 1275 N N . PHE A 1 164 ? -4.649 -7.296 2.839 1.00 83.25 164 PHE A N 1
ATOM 1276 C CA . PHE A 1 164 ? -5.357 -6.134 3.384 1.00 83.25 164 PHE A CA 1
ATOM 1277 C C . PHE A 1 164 ? -6.841 -6.131 3.019 1.00 83.25 164 PHE A C 1
ATOM 1279 O O . PHE A 1 164 ? -7.666 -5.872 3.896 1.00 83.25 164 PHE A O 1
ATOM 1286 N N . ASP A 1 165 ? -7.181 -6.413 1.762 1.00 86.00 165 ASP A N 1
ATOM 1287 C CA . ASP A 1 165 ? -8.567 -6.458 1.297 1.00 86.00 165 ASP A CA 1
ATOM 1288 C C . ASP A 1 165 ? -9.357 -7.543 2.052 1.00 86.00 165 ASP A C 1
ATOM 1290 O O . ASP A 1 165 ? -10.454 -7.277 2.553 1.00 86.00 165 ASP A O 1
ATOM 1294 N N . ASP A 1 166 ? -8.777 -8.731 2.235 1.00 84.94 166 ASP A N 1
ATOM 1295 C CA . ASP A 1 166 ? -9.387 -9.833 2.985 1.00 84.94 166 ASP A CA 1
ATOM 1296 C C . ASP A 1 166 ? -9.559 -9.498 4.473 1.00 84.94 166 ASP A C 1
ATOM 1298 O O . ASP A 1 166 ? -10.646 -9.672 5.039 1.00 84.94 166 ASP A O 1
ATOM 1302 N N . GLY A 1 167 ? -8.514 -8.958 5.109 1.00 81.75 167 GLY A N 1
ATOM 1303 C CA . GLY A 1 167 ? -8.553 -8.551 6.514 1.00 81.75 167 GLY A CA 1
ATOM 1304 C C . GLY A 1 167 ? -9.588 -7.454 6.784 1.00 81.75 167 GLY A C 1
ATOM 1305 O O . GLY A 1 167 ? -10.350 -7.535 7.753 1.00 81.75 167 GLY A O 1
ATOM 1306 N N . LEU A 1 168 ? -9.672 -6.453 5.902 1.00 84.81 168 LEU A N 1
ATOM 1307 C CA . LEU A 1 168 ? -10.673 -5.387 5.978 1.00 84.81 168 LEU A CA 1
ATOM 1308 C C . LEU A 1 168 ? -12.088 -5.925 5.775 1.00 84.81 168 LEU A C 1
ATOM 1310 O O . LEU A 1 168 ? -12.983 -5.596 6.554 1.00 84.81 168 LEU A O 1
ATOM 1314 N N . ASN A 1 169 ? -12.297 -6.785 4.777 1.00 87.31 169 ASN A N 1
ATOM 1315 C CA . ASN A 1 169 ? -13.592 -7.419 4.540 1.00 87.31 169 ASN A CA 1
ATOM 1316 C C . ASN A 1 169 ? -14.059 -8.227 5.755 1.00 87.31 169 ASN A C 1
ATOM 1318 O O . ASN A 1 169 ? -15.236 -8.164 6.125 1.00 87.31 169 ASN A O 1
ATOM 1322 N N . HIS A 1 170 ? -13.147 -8.954 6.408 1.00 83.94 170 HIS A N 1
ATOM 1323 C CA . HIS A 1 170 ? -13.458 -9.672 7.639 1.00 83.94 170 HIS A CA 1
ATOM 1324 C C . HIS A 1 170 ? -13.857 -8.713 8.767 1.00 83.94 170 HIS A C 1
ATOM 1326 O O . HIS A 1 170 ? -14.901 -8.905 9.397 1.00 83.94 170 HIS A O 1
ATOM 1332 N N . LEU A 1 171 ? -13.068 -7.657 8.994 1.00 82.25 171 LEU A N 1
ATOM 1333 C CA . LEU A 1 171 ? -13.355 -6.661 10.023 1.00 82.25 171 LEU A CA 1
ATOM 1334 C C . LEU A 1 171 ? -14.721 -6.003 9.801 1.00 82.25 171 LEU A C 1
ATOM 1336 O O . LEU A 1 171 ? -15.529 -5.964 10.725 1.00 82.25 171 LEU A O 1
AT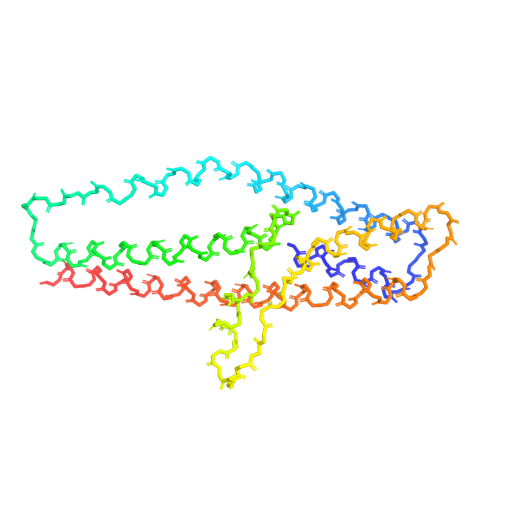OM 1340 N N . PHE A 1 172 ? -15.021 -5.538 8.586 1.00 84.56 172 PHE A N 1
ATOM 1341 C CA . PHE A 1 172 ? -16.298 -4.884 8.294 1.00 84.56 172 PHE A CA 1
ATOM 1342 C C . PHE A 1 172 ? -17.491 -5.803 8.554 1.00 84.56 172 PHE A C 1
ATOM 1344 O O . PHE A 1 172 ? -18.470 -5.374 9.166 1.00 84.56 172 PHE A O 1
ATOM 1351 N N . ARG A 1 173 ? -17.401 -7.083 8.172 1.00 89.94 173 ARG A N 1
ATOM 1352 C CA . ARG A 1 173 ? -18.450 -8.067 8.481 1.00 89.94 173 ARG A CA 1
ATOM 1353 C C . ARG A 1 173 ? -18.652 -8.221 9.988 1.00 89.94 173 ARG A C 1
ATOM 1355 O O . ARG A 1 173 ? -19.794 -8.224 10.440 1.00 89.94 173 ARG A O 1
ATOM 1362 N N . ARG A 1 174 ? -17.568 -8.303 10.767 1.00 84.19 174 ARG A N 1
ATOM 1363 C CA . ARG A 1 174 ? -17.640 -8.388 12.236 1.00 84.19 174 ARG A CA 1
ATOM 1364 C C . ARG A 1 174 ? -18.239 -7.132 12.861 1.00 84.19 174 ARG A C 1
ATOM 1366 O O . ARG A 1 174 ? -19.107 -7.251 13.716 1.00 84.19 174 ARG A O 1
ATOM 1373 N N . LEU A 1 175 ? -17.851 -5.943 12.404 1.00 82.69 175 LEU A N 1
ATOM 1374 C CA . LEU A 1 175 ? -18.410 -4.677 12.890 1.00 82.69 175 LEU A CA 1
ATOM 1375 C C . LEU A 1 175 ? -19.921 -4.579 12.648 1.00 82.69 175 LEU A C 1
ATOM 1377 O O . LEU A 1 175 ? -20.658 -4.147 13.532 1.00 82.69 175 LEU A O 1
ATOM 1381 N N . ILE A 1 176 ? -20.394 -5.020 11.479 1.00 88.38 176 ILE A N 1
ATOM 1382 C CA . ILE A 1 176 ? -21.828 -5.064 11.164 1.00 88.38 176 ILE A CA 1
ATOM 1383 C C . ILE A 1 176 ? -22.557 -6.037 12.100 1.00 88.38 176 ILE A C 1
ATOM 1385 O O . ILE A 1 176 ? -23.601 -5.682 12.644 1.00 88.38 176 ILE A O 1
ATOM 1389 N N . GLN A 1 177 ? -21.995 -7.231 12.325 1.00 86.69 177 GLN A N 1
ATOM 1390 C CA . GLN A 1 177 ? -22.556 -8.222 13.251 1.00 86.69 177 GLN A CA 1
ATOM 1391 C C . GLN A 1 177 ? -22.647 -7.671 14.676 1.00 86.69 177 GLN A C 1
ATOM 1393 O O . GLN A 1 177 ? -23.713 -7.728 15.280 1.00 86.69 177 GLN A O 1
ATOM 1398 N N . TYR A 1 178 ? -21.566 -7.079 15.192 1.00 82.75 178 TYR A N 1
ATOM 1399 C CA . TYR A 1 178 ? -21.557 -6.501 16.535 1.00 82.75 178 TYR A CA 1
ATOM 1400 C C . TYR A 1 178 ? -22.561 -5.363 16.677 1.00 82.75 178 TYR A C 1
ATOM 1402 O O . TYR A 1 178 ? -23.284 -5.315 17.667 1.00 82.75 178 TYR A O 1
ATOM 1410 N N . ARG A 1 179 ? -22.674 -4.488 15.672 1.00 84.31 179 ARG A N 1
ATOM 1411 C CA . ARG A 1 179 ? -23.687 -3.430 15.676 1.00 84.31 179 ARG A CA 1
ATOM 1412 C C . ARG A 1 179 ? -25.104 -4.004 15.732 1.00 84.31 179 ARG A C 1
ATOM 1414 O O . ARG A 1 179 ? -25.909 -3.509 16.511 1.00 84.31 179 ARG A O 1
ATOM 1421 N N . ALA A 1 180 ? -25.406 -5.027 14.931 1.00 86.69 180 ALA A N 1
ATOM 1422 C CA . ALA A 1 180 ? -26.716 -5.676 14.944 1.00 86.69 180 ALA A CA 1
ATOM 1423 C C . ALA A 1 180 ? -27.014 -6.320 16.308 1.00 86.69 180 ALA A C 1
ATOM 1425 O O . ALA A 1 180 ? -28.090 -6.104 16.854 1.00 86.69 180 ALA A O 1
ATOM 1426 N N . SER A 1 181 ? -26.048 -7.031 16.898 1.00 84.06 181 SER A N 1
ATOM 1427 C CA . SER A 1 181 ? -26.200 -7.621 18.233 1.00 84.06 181 SER A CA 1
ATOM 1428 C C . SER A 1 181 ? -26.427 -6.568 19.318 1.00 84.06 181 SER A C 1
ATOM 1430 O O . SER A 1 181 ? -27.305 -6.750 20.153 1.00 84.06 181 SER A O 1
ATOM 1432 N N . ILE A 1 182 ? -25.686 -5.453 19.295 1.00 78.50 182 ILE A N 1
ATOM 1433 C CA . ILE A 1 182 ? -25.870 -4.347 20.249 1.00 78.50 182 ILE A CA 1
ATOM 1434 C C . ILE A 1 182 ? -27.263 -3.731 20.103 1.00 78.50 182 ILE A C 1
ATOM 1436 O O . ILE A 1 182 ? -27.944 -3.531 21.103 1.00 78.50 182 ILE A O 1
ATOM 1440 N N . LEU A 1 183 ? -27.709 -3.467 18.871 1.00 82.50 183 LEU A N 1
ATOM 1441 C CA . LEU A 1 183 ? -29.049 -2.931 18.622 1.00 82.50 183 LEU A CA 1
ATOM 1442 C C . LEU A 1 183 ? -30.140 -3.896 19.093 1.00 82.50 183 LEU A C 1
ATOM 1444 O O . LEU A 1 183 ? -31.096 -3.459 19.717 1.00 82.50 183 LEU A O 1
ATOM 1448 N N . ASN A 1 184 ? -29.974 -5.197 18.857 1.00 81.94 184 ASN A N 1
ATOM 1449 C CA . ASN A 1 184 ? -30.933 -6.202 19.309 1.00 81.94 184 ASN A CA 1
ATOM 1450 C C . ASN A 1 184 ? -30.990 -6.311 20.840 1.00 81.94 184 ASN A C 1
ATOM 1452 O O . ASN A 1 184 ? -32.060 -6.551 21.378 1.00 81.94 184 ASN A O 1
ATOM 1456 N N . MET A 1 185 ? -29.872 -6.107 21.545 1.00 77.50 185 MET A N 1
ATOM 1457 C CA . MET A 1 185 ? -29.865 -6.056 23.014 1.00 77.50 185 MET A CA 1
ATOM 1458 C C . MET A 1 185 ? -30.519 -4.787 23.572 1.00 77.50 185 MET A C 1
ATOM 1460 O O . MET A 1 185 ? -31.020 -4.823 24.683 1.00 77.50 185 MET A O 1
ATOM 1464 N N . ALA A 1 186 ? -30.504 -3.676 22.829 1.00 66.38 186 ALA A N 1
ATOM 1465 C CA . ALA A 1 186 ? -31.092 -2.405 23.259 1.00 66.38 186 ALA A CA 1
ATOM 1466 C C . ALA A 1 186 ? -32.598 -2.272 22.946 1.00 66.38 186 ALA A C 1
ATOM 1468 O O . ALA A 1 186 ? -33.225 -1.310 23.381 1.00 66.38 186 ALA A O 1
ATOM 1469 N N . VAL A 1 187 ? -33.156 -3.185 22.142 1.00 61.94 187 VAL A N 1
ATOM 1470 C CA . VAL A 1 187 ? -34.574 -3.199 21.728 1.00 61.94 187 VAL A CA 1
ATOM 1471 C C . VAL A 1 187 ? -35.399 -4.238 22.512 1.00 61.94 187 VAL A C 1
ATOM 1473 O O . VAL A 1 187 ? -36.627 -4.191 22.460 1.00 61.94 187 VAL A O 1
ATOM 1476 N N . CYS A 1 188 ? -34.746 -5.141 23.250 1.00 47.31 188 CYS A N 1
ATOM 1477 C CA . CYS A 1 188 ? -35.372 -6.057 24.211 1.00 47.31 188 CYS A CA 1
ATOM 1478 C C . CYS A 1 188 ? -35.401 -5.440 25.612 1.00 47.31 188 CYS A C 1
ATOM 1480 O O . CYS A 1 188 ? -36.393 -5.698 26.328 1.00 47.31 188 CYS A O 1
#

Foldseek 3Di:
DLVLLVCLLVCLVVVPPLVSNLVSLVVSLVVLVVLLVVLVVCVVVVVVLVVLVPPPPDPDDPVVVVVSVVVVVLVVVVVVLVCLVSVLSNQDDPQDCSPVVVCVVPVVPDDDDDDDDRDRNLVNVLSVLSVVQSVCSVVVNRDNVSSVVNSVSSVVVSVVVVSSVVVVVVSVVVVVVVVVVSVVVVVD

Organism: Helianthus annuus (NCBI:txid4232)

Radius of gyration: 21.59 Å; chains: 1; bounding box: 56×38×62 Å

Secondary structure (DSSP, 8-state):
-HHHHHHHHHHHHTT--HHHHHHHHHHHHHHHHHHHHHHHHTGGGGGTHHHHTT----S--HHHHHHHHHHHHHHHHHHHHHHHHHHHHH---SS--TTTTTHHHH-TTS-----------HHHHHHHHHHHHHHHHHTT---HHHHHHHHHHHHHHHHHHHHHHHHHHHHHHHHHHHHHHHHHHHH-

Sequence (188 aa):
MKENVKILQSALRRKASDLTVVKQITAYLCFRKKIKSIIKGLRPLRGIEKKMSLYSFSDVDHHVLMVSQVLGEVNALTMSLFKTILGFLSAKSKASNGFQLLSTFVLKSMSTHETAKPFVNEVEAIDMATLSLHKSSHNHEMNDADVQMTLKNLQILDVCIDGFDDGLNHLFRRLIQYRASILNMAVC